Protein AF-A0A3K0WHA3-F1 (afdb_monomer_lite)

Structure (mmCIF, N/CA/C/O backbone):
data_AF-A0A3K0WHA3-F1
#
_entry.id   AF-A0A3K0WHA3-F1
#
loop_
_atom_site.group_PDB
_atom_site.id
_atom_site.type_symbol
_atom_site.label_atom_id
_atom_site.label_alt_id
_atom_site.label_comp_id
_atom_site.label_asym_id
_atom_site.label_entity_id
_atom_site.label_seq_id
_atom_site.pdbx_PDB_ins_code
_atom_site.Cartn_x
_atom_site.Cartn_y
_atom_site.Cartn_z
_atom_site.occupancy
_atom_site.B_iso_or_equiv
_atom_site.auth_seq_id
_atom_site.auth_comp_id
_atom_site.auth_asym_id
_atom_site.auth_atom_id
_atom_site.pdbx_PDB_model_num
ATOM 1 N N . MET A 1 1 ? 14.836 1.071 -81.111 1.00 57.97 1 MET A N 1
ATOM 2 C CA . MET A 1 1 ? 14.958 1.911 -79.891 1.00 57.97 1 MET A CA 1
ATOM 3 C C . MET A 1 1 ? 13.861 1.678 -78.839 1.00 57.97 1 MET A C 1
ATOM 5 O O . MET A 1 1 ? 14.130 1.974 -77.683 1.00 57.97 1 MET A O 1
ATOM 9 N N . LEU A 1 2 ? 12.685 1.111 -79.166 1.00 55.47 2 LEU A N 1
ATOM 10 C CA . LEU A 1 2 ? 11.588 0.892 -78.196 1.00 55.47 2 LEU A CA 1
ATOM 11 C C . LEU A 1 2 ? 11.910 -0.109 -77.062 1.00 55.47 2 LEU A C 1
ATOM 13 O O . LEU A 1 2 ? 11.756 0.235 -75.898 1.00 55.47 2 LEU A O 1
ATOM 17 N N . LYS A 1 3 ? 12.478 -1.291 -77.360 1.00 55.31 3 LYS A N 1
ATOM 18 C CA . LYS A 1 3 ? 12.770 -2.333 -76.342 1.00 55.31 3 LYS A CA 1
ATOM 19 C C . LYS A 1 3 ? 13.673 -1.882 -75.180 1.00 55.31 3 LYS A C 1
ATOM 21 O O . LYS A 1 3 ? 13.543 -2.393 -74.073 1.00 55.31 3 LYS A O 1
ATOM 26 N N . ARG A 1 4 ? 14.597 -0.936 -75.410 1.00 56.06 4 ARG A N 1
ATOM 27 C CA . ARG A 1 4 ? 15.463 -0.393 -74.342 1.00 56.06 4 ARG A CA 1
ATOM 28 C C . ARG A 1 4 ? 14.722 0.598 -73.439 1.00 56.06 4 ARG A C 1
ATOM 30 O O . ARG A 1 4 ? 15.065 0.690 -72.267 1.00 56.06 4 ARG A O 1
ATOM 37 N N . ARG A 1 5 ? 13.711 1.304 -73.961 1.00 56.78 5 ARG A N 1
ATOM 38 C CA . ARG A 1 5 ? 12.890 2.253 -73.192 1.00 56.78 5 ARG A CA 1
ATOM 39 C C . ARG A 1 5 ? 11.941 1.531 -72.239 1.00 56.78 5 ARG A C 1
ATOM 41 O O . ARG A 1 5 ? 11.886 1.899 -71.072 1.00 56.78 5 ARG A O 1
ATOM 48 N N . ASP A 1 6 ? 11.311 0.447 -72.684 1.00 57.94 6 ASP A N 1
ATOM 49 C CA . ASP A 1 6 ? 10.402 -0.344 -71.837 1.00 57.94 6 ASP A CA 1
ATOM 50 C C . ASP A 1 6 ? 11.133 -1.028 -70.674 1.00 57.94 6 ASP A C 1
ATOM 52 O O . ASP A 1 6 ? 10.629 -1.090 -69.553 1.00 57.94 6 ASP A O 1
ATOM 56 N N . ALA A 1 7 ? 12.360 -1.500 -70.914 1.00 58.53 7 ALA A N 1
ATOM 57 C CA . ALA A 1 7 ? 13.211 -2.058 -69.866 1.00 58.53 7 ALA A CA 1
ATOM 58 C C . ALA A 1 7 ? 13.653 -0.997 -68.842 1.00 58.53 7 ALA A C 1
ATOM 60 O O . ALA A 1 7 ? 13.797 -1.307 -67.660 1.00 58.53 7 ALA A O 1
ATOM 61 N N . PHE A 1 8 ? 13.851 0.249 -69.280 1.00 55.50 8 PHE A N 1
ATOM 62 C CA . PHE A 1 8 ? 14.220 1.363 -68.408 1.00 55.50 8 PHE A CA 1
ATOM 63 C C . PHE A 1 8 ? 13.033 1.822 -67.547 1.00 55.50 8 PHE A C 1
ATOM 65 O O . PHE A 1 8 ? 13.187 1.986 -66.341 1.00 55.50 8 PHE A O 1
ATOM 72 N N . LEU A 1 9 ? 11.838 1.918 -68.140 1.00 55.97 9 LEU A N 1
ATOM 73 C CA . LEU A 1 9 ? 10.597 2.298 -67.452 1.00 55.97 9 LEU A CA 1
ATOM 74 C C . LEU A 1 9 ? 10.160 1.267 -66.399 1.00 55.97 9 LEU A C 1
ATOM 76 O O . LEU A 1 9 ? 9.723 1.633 -65.310 1.00 55.97 9 LEU A O 1
ATOM 80 N N . LYS A 1 10 ? 10.329 -0.034 -66.673 1.00 57.72 10 LYS A N 1
ATOM 81 C CA . LYS A 1 10 ? 10.056 -1.088 -65.676 1.00 57.72 10 LYS A CA 1
ATOM 82 C C . LYS A 1 10 ? 11.045 -1.056 -64.510 1.00 57.72 10 LYS A C 1
ATOM 84 O O . LYS A 1 10 ? 10.642 -1.248 -63.366 1.00 57.72 10 LYS A O 1
ATOM 89 N N . LYS A 1 11 ? 12.326 -0.775 -64.779 1.00 55.97 11 LYS A N 1
ATOM 90 C CA . LYS A 1 11 ? 13.346 -0.621 -63.730 1.00 55.97 11 LYS A CA 1
ATOM 91 C C . LYS A 1 11 ? 13.116 0.632 -62.884 1.00 55.97 11 LYS A C 1
ATOM 93 O O . LYS A 1 11 ? 13.275 0.561 -61.670 1.00 55.97 11 LYS A O 1
ATOM 98 N N . SER A 1 12 ? 12.697 1.744 -63.490 1.00 58.00 12 SER A N 1
ATOM 99 C CA . SER A 1 12 ? 12.390 2.973 -62.750 1.00 58.00 12 SER A CA 1
ATOM 100 C C . SER A 1 12 ? 11.135 2.831 -61.887 1.00 58.00 12 SER A C 1
ATOM 102 O O . SER A 1 12 ? 11.138 3.276 -60.747 1.00 58.00 12 SER A O 1
ATOM 104 N N . ALA A 1 13 ? 10.089 2.158 -62.376 1.00 61.31 13 ALA A N 1
ATOM 105 C CA . ALA A 1 13 ? 8.876 1.905 -61.591 1.00 61.31 13 ALA A CA 1
ATOM 106 C C . ALA A 1 13 ? 9.131 0.982 -60.381 1.00 61.31 13 ALA A C 1
ATOM 108 O O . ALA A 1 13 ? 8.589 1.213 -59.298 1.00 61.31 13 ALA A O 1
ATOM 109 N N . LEU A 1 14 ? 9.999 -0.025 -60.543 1.00 60.62 14 LEU A N 1
ATOM 110 C CA . LEU A 1 14 ? 10.421 -0.905 -59.452 1.00 60.62 14 LEU A CA 1
ATOM 111 C C . LEU A 1 14 ? 11.263 -0.154 -58.409 1.00 60.62 14 LEU A C 1
ATOM 113 O O . LEU A 1 14 ? 11.051 -0.336 -57.214 1.00 60.62 14 LEU A O 1
ATOM 117 N N . ALA A 1 15 ? 12.162 0.731 -58.853 1.00 59.25 15 ALA A N 1
ATOM 118 C CA . ALA A 1 15 ? 12.974 1.561 -57.965 1.00 59.25 15 ALA A CA 1
ATOM 119 C C . ALA A 1 15 ? 12.123 2.548 -57.147 1.00 59.25 15 ALA A C 1
ATOM 121 O O . ALA A 1 15 ? 12.356 2.707 -55.954 1.00 59.25 15 ALA A O 1
ATOM 122 N N . VAL A 1 16 ? 11.104 3.160 -57.760 1.00 68.81 16 VAL A N 1
ATOM 123 C CA . VAL A 1 16 ? 10.174 4.066 -57.066 1.00 68.81 16 VAL A CA 1
ATOM 124 C C . VAL A 1 16 ? 9.279 3.302 -56.088 1.00 68.81 16 VAL A C 1
ATOM 126 O O . VAL A 1 16 ? 9.076 3.770 -54.975 1.00 68.81 16 VAL A O 1
ATOM 129 N N . SER A 1 17 ? 8.805 2.105 -56.447 1.00 58.84 17 SER A N 1
ATOM 130 C CA . SER A 1 17 ? 8.012 1.269 -55.531 1.00 58.84 17 SER A CA 1
ATOM 131 C C . SER A 1 17 ? 8.841 0.752 -54.353 1.00 58.84 17 SER A C 1
ATOM 133 O O . SER A 1 17 ? 8.348 0.749 -53.231 1.00 58.84 17 SER A O 1
ATOM 135 N N . MET A 1 18 ? 10.109 0.377 -54.573 1.00 55.62 18 MET A N 1
ATOM 136 C CA . MET A 1 18 ? 11.034 0.071 -53.476 1.00 55.62 18 MET A CA 1
ATOM 137 C C . MET A 1 18 ? 11.288 1.298 -52.610 1.00 55.62 18 MET A C 1
ATOM 139 O O . MET A 1 18 ? 11.219 1.179 -51.399 1.00 55.62 18 MET A O 1
ATOM 143 N N . ALA A 1 19 ? 11.536 2.473 -53.191 1.00 56.56 19 ALA A N 1
ATOM 144 C CA . ALA A 1 19 ? 11.754 3.689 -52.411 1.00 56.56 19 ALA A CA 1
ATOM 145 C C . ALA A 1 19 ? 10.527 4.049 -51.557 1.00 56.56 19 ALA A C 1
ATOM 147 O O . ALA A 1 19 ? 10.694 4.442 -50.408 1.00 56.56 19 ALA A O 1
ATOM 148 N N . LEU A 1 20 ? 9.312 3.843 -52.082 1.00 52.31 20 LEU A N 1
ATOM 149 C CA . LEU A 1 20 ? 8.064 4.079 -51.354 1.00 52.31 20 LEU A CA 1
ATOM 150 C C . LEU A 1 20 ? 7.816 3.035 -50.252 1.00 52.31 20 LEU A C 1
ATOM 152 O O . LEU A 1 20 ? 7.329 3.372 -49.175 1.00 52.31 20 LEU A O 1
ATOM 156 N N . LEU A 1 21 ? 8.171 1.770 -50.504 1.00 48.19 21 LEU A N 1
ATOM 157 C CA . LEU A 1 21 ? 8.098 0.694 -49.514 1.00 48.19 21 LEU A CA 1
ATOM 158 C C . LEU A 1 21 ? 9.128 0.913 -48.396 1.00 48.19 21 LEU A C 1
ATOM 160 O O . LEU A 1 21 ? 8.781 0.811 -47.225 1.00 48.19 21 LEU A O 1
ATOM 164 N N . LEU A 1 22 ? 10.356 1.304 -48.750 1.00 49.78 22 LEU A N 1
ATOM 165 C CA . LEU A 1 22 ? 11.405 1.663 -47.798 1.00 49.78 22 LEU A CA 1
ATOM 166 C C . LEU A 1 22 ? 11.046 2.936 -47.019 1.00 49.78 22 LEU A C 1
ATOM 168 O O . LEU A 1 22 ? 11.339 2.998 -45.832 1.00 49.78 22 LEU A O 1
ATOM 172 N N . SER A 1 23 ? 10.376 3.925 -47.626 1.00 54.31 23 SER A N 1
ATOM 173 C CA . SER A 1 23 ? 9.904 5.113 -46.900 1.00 54.31 23 SER A CA 1
ATOM 174 C C . SER A 1 23 ? 8.714 4.808 -45.990 1.00 54.31 23 SER A C 1
ATOM 176 O O . SER A 1 23 ? 8.641 5.354 -44.899 1.00 54.31 23 SER A O 1
ATOM 178 N N . ALA A 1 24 ? 7.810 3.903 -46.381 1.00 47.38 24 ALA A N 1
ATOM 179 C CA . ALA A 1 24 ? 6.726 3.435 -45.514 1.00 47.38 24 ALA A CA 1
ATOM 180 C C . ALA A 1 24 ? 7.253 2.585 -44.341 1.00 47.38 24 ALA A C 1
ATOM 182 O O . ALA A 1 24 ? 6.738 2.687 -43.232 1.00 47.38 24 ALA A O 1
ATOM 183 N N . GLN A 1 25 ? 8.317 1.804 -44.561 1.00 50.75 25 GLN A N 1
ATOM 184 C CA . GLN A 1 25 ? 9.043 1.092 -43.503 1.00 50.75 25 GLN A CA 1
ATOM 185 C C . GLN A 1 25 ? 9.854 2.051 -42.614 1.00 50.75 25 GLN A C 1
ATOM 187 O O . GLN A 1 25 ? 9.920 1.833 -41.411 1.00 50.75 25 GLN A O 1
ATOM 192 N N . ALA A 1 26 ? 10.396 3.143 -43.164 1.00 44.44 26 ALA A N 1
ATOM 193 C CA . ALA A 1 26 ? 11.085 4.184 -42.397 1.00 44.44 26 ALA A CA 1
ATOM 194 C C . ALA A 1 26 ? 10.117 5.076 -41.591 1.00 44.44 26 ALA A C 1
ATOM 196 O O . ALA A 1 26 ? 10.458 5.511 -40.498 1.00 44.44 26 ALA A O 1
ATOM 197 N N . GLN A 1 27 ? 8.887 5.301 -42.071 1.00 46.25 27 GLN A N 1
ATOM 198 C CA . GLN A 1 27 ? 7.831 6.005 -41.324 1.00 46.25 27 GLN A CA 1
ATOM 199 C C . GLN A 1 27 ? 7.066 5.122 -40.331 1.00 46.25 27 GLN A C 1
ATOM 201 O O . GLN A 1 27 ? 6.279 5.644 -39.548 1.00 46.25 27 GLN A O 1
ATOM 206 N N . ALA A 1 28 ? 7.346 3.818 -40.298 1.00 44.09 28 ALA A N 1
ATOM 207 C CA . ALA A 1 28 ? 6.991 2.944 -39.181 1.00 44.09 28 ALA A CA 1
ATOM 208 C C . ALA A 1 28 ? 8.058 2.941 -38.064 1.00 44.09 28 ALA A C 1
ATOM 210 O O . ALA A 1 28 ? 7.903 2.230 -37.076 1.00 44.09 28 ALA A O 1
ATOM 211 N N . GLN A 1 29 ? 9.131 3.733 -38.197 1.00 47.41 29 GLN A N 1
ATOM 212 C CA . GLN A 1 29 ? 10.211 3.848 -37.216 1.00 47.41 29 GLN A CA 1
ATOM 213 C C . GLN A 1 29 ? 10.364 5.292 -36.730 1.00 47.41 29 GLN A C 1
ATOM 215 O O . GLN A 1 29 ? 11.301 5.999 -37.090 1.00 47.41 29 GLN A O 1
ATOM 220 N N . ALA A 1 30 ? 9.434 5.741 -35.892 1.00 41.53 30 ALA A N 1
ATOM 221 C CA . ALA A 1 30 ? 9.607 6.961 -35.110 1.00 41.53 30 ALA A CA 1
ATOM 222 C C . ALA A 1 30 ? 8.863 6.840 -33.773 1.00 41.53 30 ALA A C 1
ATOM 224 O O . ALA A 1 30 ? 7.790 7.409 -33.622 1.00 41.53 30 ALA A O 1
ATOM 225 N N . GLN A 1 31 ? 9.436 6.041 -32.861 1.00 43.44 31 GLN A N 1
ATOM 226 C CA . GLN A 1 31 ? 9.422 6.137 -31.386 1.00 43.44 31 GLN A CA 1
ATOM 227 C C . GLN A 1 31 ? 9.801 4.763 -30.815 1.00 43.44 31 GLN A C 1
ATOM 229 O O . GLN A 1 31 ? 8.953 3.995 -30.384 1.00 43.44 31 GLN A O 1
ATOM 234 N N . ASP A 1 32 ? 11.093 4.440 -30.859 1.00 40.03 32 ASP A N 1
ATOM 235 C CA . ASP A 1 32 ? 11.649 3.288 -30.149 1.00 40.03 32 ASP A CA 1
ATOM 236 C C . ASP A 1 32 ? 12.716 3.848 -29.198 1.00 40.03 32 ASP A C 1
ATOM 238 O O . ASP A 1 32 ? 13.836 4.148 -29.615 1.00 40.03 32 ASP A O 1
ATOM 242 N N . ILE A 1 33 ? 12.362 4.079 -27.929 1.00 39.44 33 ILE A N 1
ATOM 243 C CA . ILE A 1 33 ? 13.369 4.078 -26.860 1.00 39.44 33 ILE A CA 1
ATOM 244 C C . ILE A 1 33 ? 13.180 2.785 -26.074 1.00 39.44 33 ILE A C 1
ATOM 246 O O . ILE A 1 33 ? 12.402 2.684 -25.128 1.00 39.44 33 ILE A O 1
ATOM 250 N N . LEU A 1 34 ? 13.955 1.805 -26.527 1.00 51.47 34 LEU A N 1
ATOM 251 C CA . LEU A 1 34 ? 14.189 0.483 -25.976 1.00 51.47 34 LEU A CA 1
ATOM 252 C C . LEU A 1 34 ? 15.708 0.352 -25.757 1.00 51.47 34 LEU A C 1
ATOM 254 O O . LEU A 1 34 ? 16.468 0.544 -26.707 1.00 51.47 34 LEU A O 1
ATOM 258 N N . ILE A 1 35 ? 16.178 0.003 -24.551 1.00 46.84 35 ILE A N 1
ATOM 259 C CA . ILE A 1 35 ? 17.586 -0.401 -24.345 1.00 46.84 35 ILE A CA 1
ATOM 260 C C . ILE A 1 35 ? 17.632 -1.858 -23.856 1.00 46.84 35 ILE A C 1
ATOM 262 O O . ILE A 1 35 ? 17.565 -2.139 -22.661 1.00 46.84 35 ILE A O 1
ATOM 266 N N . GLY A 1 36 ? 17.730 -2.777 -24.827 1.00 42.75 36 GLY A N 1
ATOM 267 C CA . GLY A 1 36 ? 17.884 -4.235 -24.685 1.00 42.75 36 GLY A CA 1
ATOM 268 C C . GLY A 1 36 ? 17.168 -4.994 -25.822 1.00 42.75 36 GLY A C 1
ATOM 269 O O . GLY A 1 36 ? 16.178 -4.478 -26.338 1.00 42.75 36 GLY A O 1
ATOM 270 N N . PRO A 1 37 ? 17.618 -6.187 -26.268 1.00 42.00 37 PRO A N 1
ATOM 271 C CA . PRO A 1 37 ? 16.889 -6.943 -27.288 1.00 42.00 37 PRO A CA 1
ATOM 272 C C . PRO A 1 37 ? 15.547 -7.441 -26.722 1.00 42.00 37 PRO A C 1
ATOM 274 O O . PRO A 1 37 ? 15.522 -8.228 -25.777 1.00 42.00 37 PRO A O 1
ATOM 277 N N . ILE A 1 38 ? 14.416 -7.026 -27.307 1.00 50.41 38 ILE A N 1
ATOM 278 C CA . ILE A 1 38 ? 13.152 -7.757 -27.126 1.00 50.41 38 ILE A CA 1
ATOM 279 C C . ILE A 1 38 ? 13.335 -9.081 -27.864 1.00 50.41 38 ILE A C 1
ATOM 281 O O . ILE A 1 38 ? 13.446 -9.068 -29.086 1.00 50.41 38 ILE A O 1
ATOM 285 N N . GLN A 1 39 ? 13.393 -10.212 -27.156 1.00 48.41 39 GLN A N 1
ATOM 286 C CA . GLN A 1 39 ? 13.333 -11.526 -27.801 1.00 48.41 39 GLN A CA 1
ATOM 287 C C . GLN A 1 39 ? 11.912 -11.743 -28.339 1.00 48.41 39 GLN A C 1
ATOM 289 O O . GLN A 1 39 ? 10.996 -11.969 -27.541 1.00 48.41 39 GLN A O 1
ATOM 294 N N . PRO A 1 40 ? 11.688 -11.701 -29.665 1.00 49.19 40 PRO A N 1
ATOM 295 C CA . PRO A 1 40 ? 10.388 -12.024 -30.224 1.00 49.19 40 PRO A CA 1
ATOM 296 C C . PRO A 1 40 ? 10.203 -13.538 -30.088 1.00 49.19 40 PRO A C 1
ATOM 298 O O . PRO A 1 40 ? 10.973 -14.300 -30.669 1.00 49.19 40 PRO A O 1
ATOM 301 N N . GLY A 1 41 ? 9.205 -13.980 -29.323 1.00 52.00 41 GLY A N 1
ATOM 302 C CA . GLY A 1 41 ? 8.771 -15.384 -29.321 1.00 52.00 41 GLY A CA 1
ATOM 303 C C . GLY A 1 41 ? 8.686 -16.074 -27.961 1.00 52.00 41 GLY A C 1
ATOM 304 O O . GLY A 1 41 ? 7.822 -16.930 -27.819 1.00 52.00 41 GLY A O 1
ATOM 305 N N . ASP A 1 42 ? 9.471 -15.665 -26.956 1.00 55.91 42 ASP A N 1
ATOM 306 C CA . ASP A 1 42 ? 9.509 -16.381 -25.661 1.00 55.91 42 ASP A CA 1
ATOM 307 C C . ASP A 1 42 ? 8.916 -15.586 -24.483 1.00 55.91 42 ASP A C 1
ATOM 309 O O . ASP A 1 42 ? 8.554 -16.166 -23.460 1.00 55.91 42 ASP A O 1
ATOM 313 N N . HIS A 1 43 ? 8.780 -14.261 -24.611 1.00 68.06 43 HIS A N 1
ATOM 314 C CA . HIS A 1 43 ? 8.298 -13.389 -23.535 1.00 68.06 43 HIS A CA 1
ATOM 315 C C . HIS A 1 43 ? 7.408 -12.272 -24.090 1.00 68.06 43 HIS A C 1
ATOM 317 O O . HIS A 1 43 ? 7.771 -11.597 -25.053 1.00 68.06 43 HIS A O 1
ATOM 323 N N . SER A 1 44 ? 6.238 -12.062 -23.487 1.00 73.44 44 SER A N 1
ATOM 324 C CA . SER A 1 44 ? 5.267 -11.061 -23.944 1.00 73.44 44 SER A CA 1
ATOM 325 C C . SER A 1 44 ? 5.544 -9.719 -23.275 1.00 73.44 44 SER A C 1
ATOM 327 O O . SER A 1 44 ? 5.174 -9.520 -22.122 1.00 73.44 44 SER A O 1
ATOM 329 N N . SER A 1 45 ? 6.193 -8.801 -23.988 1.00 83.75 45 SER A N 1
ATOM 330 C CA . SER A 1 45 ? 6.346 -7.411 -23.547 1.00 83.75 45 SER A CA 1
ATOM 331 C C . SER A 1 45 ? 5.548 -6.481 -24.461 1.00 83.75 45 SER A C 1
ATOM 333 O O . SER A 1 45 ? 5.530 -6.673 -25.676 1.00 83.75 45 SER A O 1
ATOM 335 N N . PHE A 1 46 ? 4.883 -5.486 -23.881 1.00 84.25 46 PHE A N 1
ATOM 336 C CA . PHE A 1 46 ? 4.057 -4.511 -24.589 1.00 84.25 46 PHE A CA 1
ATOM 337 C C . PHE A 1 46 ? 4.322 -3.117 -24.030 1.00 84.25 46 PHE A C 1
ATOM 339 O O . PHE A 1 46 ? 4.136 -2.895 -22.835 1.00 84.25 46 PHE A O 1
ATOM 346 N N . LEU A 1 47 ? 4.743 -2.191 -24.889 1.00 85.50 47 LEU A N 1
ATOM 347 C CA . LEU A 1 47 ? 4.971 -0.788 -24.552 1.00 85.50 47 LEU A CA 1
ATOM 348 C C . LEU A 1 47 ? 4.075 0.082 -25.440 1.00 85.50 47 LEU A C 1
ATOM 350 O O . LEU A 1 47 ? 4.059 -0.086 -26.659 1.00 85.50 47 LEU A O 1
ATOM 354 N N . PHE A 1 48 ? 3.344 1.010 -24.830 1.00 84.81 48 PHE A N 1
ATOM 355 C CA . PHE A 1 48 ? 2.551 2.022 -25.525 1.00 84.81 48 PHE A CA 1
ATOM 356 C C . PHE A 1 48 ? 2.724 3.387 -24.851 1.00 84.81 48 PHE A C 1
ATOM 358 O O . PHE A 1 48 ? 2.531 3.496 -23.642 1.00 84.81 48 PHE A O 1
ATOM 365 N N . GLY A 1 49 ? 3.028 4.419 -25.639 1.00 85.12 49 GLY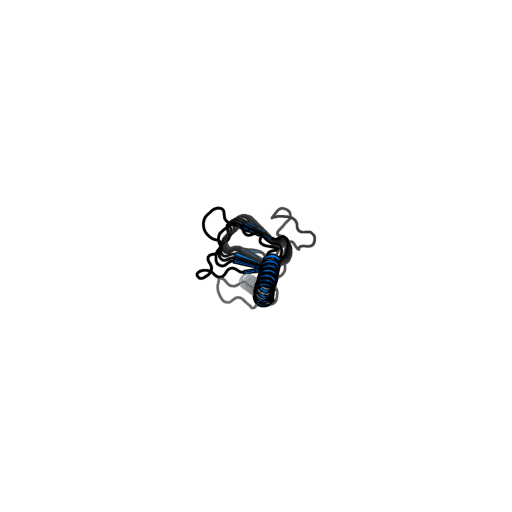 A N 1
ATOM 366 C CA . GLY A 1 49 ? 3.353 5.768 -25.157 1.00 85.12 49 GLY A CA 1
ATOM 367 C C . GLY A 1 49 ? 4.861 6.048 -25.117 1.00 85.12 49 GLY A C 1
ATOM 368 O O . GLY A 1 49 ? 5.677 5.194 -25.471 1.00 85.12 49 GLY A O 1
ATOM 369 N N . ASN A 1 50 ? 5.231 7.264 -24.717 1.00 87.00 50 ASN A N 1
ATOM 370 C CA . ASN A 1 50 ? 6.610 7.764 -24.694 1.00 87.00 50 ASN A CA 1
ATOM 371 C C . ASN A 1 50 ? 7.317 7.413 -23.386 1.00 87.00 50 ASN A C 1
ATOM 373 O O . ASN A 1 50 ? 7.615 8.281 -22.573 1.00 87.00 50 ASN A O 1
ATOM 377 N N . SER A 1 51 ? 7.576 6.132 -23.176 1.00 88.38 51 SER A N 1
ATOM 378 C CA . SER A 1 51 ? 8.160 5.629 -21.936 1.00 88.38 51 SER A CA 1
ATOM 379 C C . SER A 1 51 ? 9.314 4.681 -22.212 1.00 88.38 51 SER A C 1
ATOM 381 O O . SER A 1 51 ? 9.456 4.155 -23.316 1.00 88.38 51 SER A O 1
ATOM 383 N N . VAL A 1 52 ? 10.143 4.450 -21.198 1.00 86.88 52 VAL A N 1
ATOM 384 C CA . VAL A 1 52 ? 11.375 3.669 -21.333 1.00 86.88 52 VAL A CA 1
ATOM 385 C C . VAL A 1 52 ? 11.338 2.464 -20.409 1.00 86.88 52 VAL A C 1
ATOM 387 O O . VAL A 1 52 ? 11.098 2.590 -19.210 1.00 86.88 52 VAL A O 1
ATOM 390 N N . ALA A 1 53 ? 11.643 1.294 -20.966 1.00 88.25 53 ALA A N 1
ATOM 391 C CA . ALA A 1 53 ? 11.968 0.097 -20.204 1.00 88.25 53 ALA A CA 1
ATOM 392 C C . ALA A 1 53 ? 13.430 -0.292 -20.457 1.00 88.25 53 ALA A C 1
ATOM 394 O O . ALA A 1 53 ? 13.877 -0.351 -21.605 1.00 88.25 53 ALA A O 1
ATOM 395 N N . GLY A 1 54 ? 14.172 -0.565 -19.387 1.00 84.44 54 GLY A N 1
ATOM 396 C CA . GLY A 1 54 ? 15.591 -0.897 -19.429 1.00 84.44 54 GLY A CA 1
ATOM 397 C C . GLY A 1 54 ? 15.984 -1.942 -18.391 1.00 84.44 54 GLY A C 1
ATOM 398 O O . GLY A 1 54 ? 15.249 -2.233 -17.441 1.00 84.44 54 GLY A O 1
ATOM 399 N N . ARG A 1 55 ? 17.177 -2.510 -18.568 1.00 83.12 55 ARG A N 1
ATOM 400 C CA . ARG A 1 55 ? 17.815 -3.405 -17.596 1.00 83.12 55 ARG A CA 1
ATOM 401 C C . ARG A 1 55 ? 19.317 -3.177 -17.542 1.00 83.12 55 ARG A C 1
ATOM 403 O O . ARG A 1 55 ? 19.938 -2.891 -18.562 1.00 83.12 55 ARG A O 1
ATOM 410 N N . SER A 1 56 ? 19.895 -3.368 -16.363 1.00 83.00 56 SER A N 1
ATOM 411 C CA . SER A 1 56 ? 21.344 -3.403 -16.154 1.00 83.00 56 SER A CA 1
ATOM 412 C C . SER A 1 56 ? 21.972 -4.695 -16.682 1.00 83.00 56 SER A C 1
ATOM 414 O O . SER A 1 56 ? 23.121 -4.692 -17.120 1.00 83.00 56 SER A O 1
ATOM 416 N N . SER A 1 57 ? 21.224 -5.805 -16.666 1.00 77.44 57 SER A N 1
ATOM 417 C CA . SER A 1 57 ? 21.658 -7.094 -17.211 1.00 77.44 57 SER A CA 1
ATOM 418 C C . SER A 1 57 ? 20.479 -7.990 -17.622 1.00 77.44 57 SER A C 1
ATOM 420 O O . SER A 1 57 ? 19.420 -8.013 -16.976 1.00 77.44 57 SER A O 1
ATOM 422 N N . GLY A 1 58 ? 20.687 -8.766 -18.691 1.00 79.75 58 GLY A N 1
ATOM 423 C CA . GLY A 1 58 ? 19.703 -9.679 -19.282 1.00 79.75 58 GLY A CA 1
ATOM 424 C C . GLY A 1 58 ? 18.586 -8.982 -20.068 1.00 79.75 58 GLY A C 1
ATOM 425 O O . GLY A 1 58 ? 18.611 -7.772 -20.272 1.00 79.75 58 GLY A O 1
ATOM 426 N N . ASP A 1 59 ? 17.587 -9.760 -20.493 1.00 81.44 59 ASP A N 1
ATOM 427 C CA . ASP A 1 59 ? 16.514 -9.260 -21.363 1.00 81.44 59 ASP A CA 1
ATOM 428 C C . ASP A 1 59 ? 15.314 -8.716 -20.573 1.00 81.44 59 ASP A C 1
ATOM 430 O O . ASP A 1 59 ? 14.967 -9.211 -19.489 1.00 81.44 59 ASP A O 1
ATOM 434 N N . ILE A 1 60 ? 14.637 -7.725 -21.159 1.00 83.25 60 ILE A N 1
ATOM 435 C CA . ILE A 1 60 ? 13.337 -7.221 -20.697 1.00 83.25 60 ILE A CA 1
ATOM 436 C C . ILE A 1 60 ? 12.266 -8.260 -21.031 1.00 83.25 60 ILE A C 1
ATOM 438 O O . ILE A 1 60 ? 12.095 -8.637 -22.191 1.00 83.25 60 ILE A O 1
ATOM 442 N N . ARG A 1 61 ? 11.535 -8.736 -20.019 1.00 86.25 61 ARG A N 1
ATOM 443 C CA . ARG A 1 61 ? 10.571 -9.837 -20.170 1.00 86.25 61 ARG A CA 1
ATOM 444 C C . ARG A 1 61 ? 9.310 -9.603 -19.357 1.00 86.25 61 ARG A C 1
ATOM 446 O O . ARG A 1 61 ? 9.386 -9.274 -18.169 1.00 86.25 61 ARG A O 1
ATOM 453 N N . ASN A 1 62 ? 8.171 -9.905 -19.975 1.00 90.00 62 ASN A N 1
ATOM 454 C CA . ASN A 1 62 ? 6.854 -9.897 -19.340 1.00 90.00 62 ASN A CA 1
ATOM 455 C C . ASN A 1 62 ? 6.509 -8.525 -18.748 1.00 90.00 62 ASN A C 1
ATOM 457 O O . ASN A 1 62 ? 6.021 -8.438 -17.625 1.00 90.00 62 ASN A O 1
ATOM 461 N N . VAL A 1 63 ? 6.843 -7.456 -19.471 1.00 90.81 63 VAL A N 1
ATOM 462 C CA . VAL A 1 63 ? 6.553 -6.085 -19.048 1.00 90.81 63 VAL A CA 1
ATOM 463 C C . VAL A 1 63 ? 5.402 -5.541 -19.874 1.00 90.81 63 VAL A C 1
ATOM 465 O O . VAL A 1 63 ? 5.460 -5.564 -21.101 1.00 90.81 63 VAL A O 1
ATOM 468 N N . TRP A 1 64 ? 4.382 -5.017 -19.206 1.00 93.56 64 TRP A N 1
ATOM 469 C CA . TRP A 1 64 ? 3.312 -4.266 -19.846 1.00 93.56 64 TRP A CA 1
ATOM 470 C C . TRP A 1 64 ? 3.373 -2.829 -19.356 1.00 93.56 64 TRP A C 1
ATOM 472 O O . TRP A 1 64 ? 3.075 -2.560 -18.198 1.00 93.56 64 TRP A O 1
ATOM 482 N N . LEU A 1 65 ? 3.750 -1.910 -20.233 1.00 92.00 65 LEU A N 1
ATOM 483 C CA . LEU A 1 65 ? 3.831 -0.495 -19.932 1.00 92.00 65 LEU A CA 1
ATOM 484 C C . LEU A 1 65 ? 2.896 0.292 -20.860 1.00 92.00 65 LEU A C 1
ATOM 486 O O . LEU A 1 65 ? 2.988 0.183 -22.082 1.00 92.00 65 LEU A O 1
ATOM 490 N N . ILE A 1 66 ? 1.989 1.075 -20.282 1.00 92.12 66 ILE A N 1
ATOM 491 C CA . ILE A 1 66 ? 1.116 2.012 -20.997 1.00 92.12 66 ILE A CA 1
ATOM 492 C C . ILE A 1 66 ? 1.187 3.362 -20.297 1.00 92.12 66 ILE A C 1
ATOM 494 O O . ILE A 1 66 ? 0.801 3.473 -19.135 1.00 92.12 66 ILE A O 1
ATOM 498 N N . GLY A 1 67 ? 1.601 4.383 -21.035 1.00 89.88 67 GLY A N 1
ATOM 499 C CA . GLY A 1 67 ? 1.655 5.759 -20.567 1.00 89.88 67 GLY A CA 1
ATOM 500 C C . GLY A 1 67 ? 2.860 6.500 -21.123 1.00 89.88 67 GLY A C 1
ATOM 501 O O . GLY A 1 67 ? 3.736 5.923 -21.773 1.00 89.88 67 GLY A O 1
ATOM 502 N N . ASP A 1 68 ? 2.895 7.793 -20.857 1.00 89.06 68 ASP A N 1
ATOM 503 C CA . ASP A 1 68 ? 3.967 8.695 -21.258 1.00 89.06 68 ASP A CA 1
ATOM 504 C C . ASP A 1 68 ? 4.887 9.015 -20.073 1.00 89.06 68 ASP A C 1
ATOM 506 O O . ASP A 1 68 ? 4.475 8.973 -18.909 1.00 89.06 68 ASP A O 1
ATOM 510 N N . ASP A 1 69 ? 6.145 9.326 -20.375 1.00 92.56 69 ASP A N 1
ATOM 511 C CA . ASP A 1 69 ? 7.167 9.790 -19.432 1.00 92.56 69 ASP A CA 1
ATOM 512 C C . ASP A 1 69 ? 7.438 8.836 -18.258 1.00 92.56 69 ASP A C 1
ATOM 514 O O . ASP A 1 69 ? 7.918 9.244 -17.203 1.00 92.56 69 ASP A O 1
ATOM 518 N N . SER A 1 70 ? 7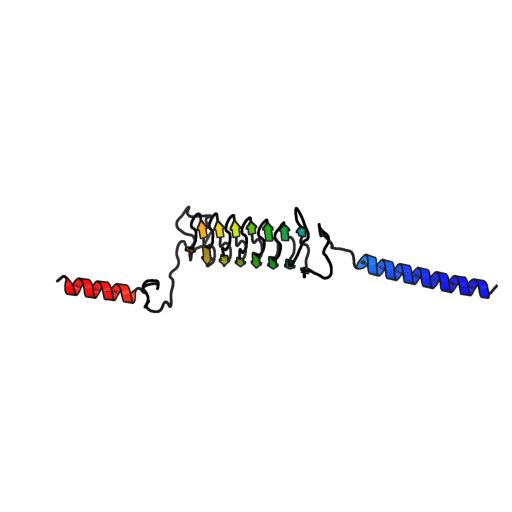.136 7.549 -18.419 1.00 94.12 70 SER A N 1
ATOM 519 C CA . SER A 1 70 ? 7.368 6.544 -17.384 1.00 94.12 70 SER A CA 1
ATOM 520 C C . SER A 1 70 ? 8.674 5.796 -17.608 1.00 94.12 70 SER A C 1
ATOM 522 O O . SER A 1 70 ? 9.132 5.597 -18.738 1.00 94.12 70 SER A O 1
ATOM 524 N N . PHE A 1 71 ? 9.274 5.354 -16.510 1.00 92.12 71 PHE A N 1
ATOM 525 C CA . PHE A 1 71 ? 10.566 4.688 -16.518 1.00 92.12 71 PHE A CA 1
ATOM 526 C C . PHE A 1 71 ? 10.512 3.386 -15.726 1.00 92.12 71 PHE A C 1
ATOM 528 O O . PHE A 1 71 ? 10.188 3.361 -14.538 1.00 92.12 71 PHE A O 1
ATOM 535 N N . LEU A 1 72 ? 10.862 2.292 -16.393 1.00 94.06 72 LEU A N 1
ATOM 536 C CA . LEU A 1 72 ? 10.937 0.961 -15.817 1.00 94.06 72 LEU A CA 1
ATOM 537 C C . LEU A 1 72 ? 12.366 0.439 -15.941 1.00 94.06 72 LEU A C 1
ATOM 539 O O . LEU A 1 72 ? 12.867 0.248 -17.046 1.00 94.06 72 LEU A O 1
ATOM 543 N N . LEU A 1 73 ? 13.021 0.168 -14.815 1.00 92.31 73 LEU A N 1
ATOM 544 C CA . LEU A 1 73 ? 14.392 -0.341 -14.783 1.00 92.31 73 LEU A CA 1
ATOM 545 C C . LEU A 1 73 ? 14.489 -1.575 -13.900 1.00 92.31 73 LEU A C 1
ATOM 547 O O . LEU A 1 73 ? 13.987 -1.603 -12.776 1.00 92.31 73 LEU A O 1
ATOM 551 N N . ASP A 1 74 ? 15.127 -2.615 -14.431 1.00 92.62 74 ASP A N 1
ATOM 552 C CA . ASP A 1 74 ? 15.405 -3.876 -13.733 1.00 92.62 74 ASP A CA 1
ATOM 553 C C . ASP A 1 74 ? 14.176 -4.620 -13.180 1.00 92.62 74 ASP A C 1
ATOM 555 O O . ASP A 1 74 ? 14.307 -5.634 -12.494 1.00 92.62 74 ASP A O 1
ATOM 559 N N . SER A 1 75 ? 12.976 -4.243 -13.618 1.00 95.19 75 SER A N 1
ATOM 560 C CA . SER A 1 75 ? 11.700 -4.698 -13.056 1.00 95.19 75 SER A CA 1
ATOM 561 C C . SER A 1 75 ? 10.913 -5.567 -14.044 1.00 95.19 75 SER A C 1
ATOM 563 O O . SER A 1 75 ? 9.907 -5.160 -14.610 1.00 95.19 75 SER A O 1
ATOM 565 N N . ASN A 1 76 ? 11.400 -6.784 -14.308 1.00 92.81 76 ASN A N 1
ATOM 566 C CA . ASN A 1 76 ? 10.681 -7.742 -15.164 1.00 92.81 76 ASN A CA 1
ATOM 567 C C . ASN A 1 76 ? 9.387 -8.235 -14.494 1.00 92.81 76 ASN A C 1
ATOM 569 O O . ASN A 1 76 ? 9.305 -8.273 -13.266 1.00 92.81 76 ASN A O 1
ATOM 573 N N . ARG A 1 77 ? 8.435 -8.745 -15.293 1.00 94.88 77 ARG A N 1
ATOM 574 C CA . ARG A 1 77 ? 7.108 -9.203 -14.818 1.00 94.88 77 ARG A CA 1
ATOM 575 C C . ARG A 1 77 ? 6.268 -8.077 -14.205 1.00 94.88 77 ARG A C 1
ATOM 577 O O . ARG A 1 77 ? 5.551 -8.317 -13.241 1.00 94.88 77 ARG A O 1
ATOM 584 N N . THR A 1 78 ? 6.396 -6.866 -14.736 1.00 96.94 78 THR A N 1
ATOM 585 C CA . THR A 1 78 ? 5.735 -5.678 -14.193 1.00 96.94 78 THR A CA 1
ATOM 586 C C . THR A 1 78 ? 4.640 -5.179 -15.123 1.00 96.94 78 THR A C 1
ATOM 588 O O . THR A 1 78 ? 4.797 -5.185 -16.344 1.00 96.94 78 THR A O 1
ATOM 591 N N . VAL A 1 79 ? 3.552 -4.701 -14.527 1.00 97.38 79 VAL A N 1
ATOM 592 C CA . VAL A 1 79 ? 2.516 -3.924 -15.212 1.00 97.38 79 VAL A CA 1
ATOM 593 C C . VAL A 1 79 ? 2.605 -2.480 -14.730 1.00 97.38 79 VAL A C 1
ATOM 595 O O . VAL A 1 79 ? 2.528 -2.236 -13.531 1.00 97.38 79 VAL A O 1
ATOM 598 N N . LEU A 1 80 ? 2.762 -1.527 -15.641 1.00 97.00 80 LEU A N 1
ATOM 599 C CA . LEU A 1 80 ? 2.772 -0.092 -15.370 1.00 97.00 80 LEU A CA 1
ATOM 600 C C . LEU A 1 80 ? 1.728 0.571 -16.265 1.00 97.00 80 LEU A C 1
ATOM 602 O O . LEU A 1 80 ? 1.867 0.564 -17.486 1.00 97.00 80 LEU A O 1
ATOM 606 N N . LEU A 1 81 ? 0.687 1.135 -15.659 1.00 97.06 81 LEU A N 1
ATOM 607 C CA . LEU A 1 81 ? -0.368 1.875 -16.342 1.00 97.06 81 LEU A CA 1
ATOM 608 C C . LEU A 1 81 ? -0.477 3.278 -15.742 1.00 97.06 81 LEU A C 1
ATOM 610 O O . LEU A 1 81 ? -1.010 3.455 -14.644 1.00 97.06 81 LEU A O 1
ATOM 614 N N . GLY A 1 82 ? -0.015 4.271 -16.489 1.00 94.75 82 GLY A N 1
ATOM 615 C CA . GLY A 1 82 ? -0.089 5.678 -16.123 1.00 94.75 82 GLY A CA 1
ATOM 616 C C . GLY A 1 82 ? 1.153 6.455 -16.532 1.00 94.75 82 GLY A C 1
ATOM 617 O O . GLY A 1 82 ? 2.089 5.903 -17.100 1.00 94.75 82 GLY A O 1
ATOM 618 N N . ASN A 1 83 ? 1.117 7.763 -16.290 1.00 95.00 83 ASN A N 1
ATOM 619 C CA . ASN A 1 83 ? 2.128 8.692 -16.783 1.00 95.00 83 ASN A CA 1
ATOM 620 C C . ASN A 1 83 ? 3.109 9.088 -15.677 1.00 95.00 83 ASN A C 1
ATOM 622 O O . ASN A 1 83 ? 2.757 9.039 -14.494 1.00 95.00 83 ASN A O 1
ATOM 626 N N . ASN A 1 84 ? 4.310 9.519 -16.064 1.00 96.69 84 ASN A N 1
ATOM 627 C CA . ASN A 1 84 ? 5.339 10.030 -15.153 1.00 96.69 84 ASN A CA 1
ATOM 628 C C . ASN A 1 84 ? 5.619 9.099 -13.954 1.00 96.69 84 ASN A C 1
ATOM 630 O O . ASN A 1 84 ? 5.809 9.549 -12.828 1.00 96.69 84 ASN A O 1
ATOM 634 N N . SER A 1 85 ? 5.556 7.783 -14.166 1.00 97.38 85 SER A N 1
ATOM 635 C CA . SER A 1 85 ? 5.689 6.793 -13.094 1.00 97.38 85 SER A CA 1
ATOM 636 C C . SER A 1 85 ? 7.010 6.041 -13.185 1.00 97.38 85 SER A C 1
ATOM 638 O O . SER A 1 85 ? 7.523 5.774 -14.272 1.00 97.38 85 SER A O 1
ATOM 640 N N . PHE A 1 86 ? 7.551 5.659 -12.032 1.00 97.25 86 PHE A N 1
ATOM 641 C CA . PHE A 1 86 ? 8.883 5.075 -11.912 1.00 97.25 86 PHE A CA 1
ATOM 642 C C . PHE A 1 86 ? 8.808 3.717 -11.217 1.00 97.25 86 PHE A C 1
ATOM 644 O O . PHE A 1 86 ? 8.315 3.610 -10.095 1.00 97.25 86 PHE A O 1
ATOM 651 N N . VAL A 1 87 ? 9.316 2.671 -11.873 1.00 97.88 87 VAL A N 1
ATOM 652 C CA . VAL A 1 87 ? 9.430 1.325 -11.295 1.00 97.88 87 VAL A CA 1
ATOM 653 C C . VAL A 1 87 ? 10.872 0.837 -11.421 1.00 97.88 87 VAL A C 1
ATOM 655 O O . VAL A 1 87 ? 11.353 0.546 -12.516 1.00 97.88 87 VAL A O 1
ATOM 658 N N . LEU A 1 88 ? 11.572 0.762 -10.293 1.00 96.56 88 LEU A N 1
ATOM 659 C CA . LEU A 1 88 ? 13.018 0.557 -10.203 1.00 96.56 88 LEU A CA 1
ATOM 660 C C . LEU A 1 88 ? 13.320 -0.643 -9.304 1.00 96.56 88 LEU A C 1
ATOM 662 O O . LEU A 1 88 ? 12.835 -0.697 -8.174 1.00 96.56 88 LEU A O 1
ATOM 666 N N . GLY A 1 89 ? 14.095 -1.615 -9.795 1.00 95.62 89 GLY A N 1
ATOM 667 C CA . GLY A 1 89 ? 14.547 -2.751 -8.976 1.00 95.62 89 GLY A CA 1
ATOM 668 C C . GLY A 1 89 ? 13.409 -3.561 -8.336 1.00 95.62 89 GLY A C 1
ATOM 669 O O . GLY A 1 89 ? 13.592 -4.183 -7.296 1.00 95.62 89 GLY A O 1
ATOM 670 N N . SER A 1 90 ? 12.216 -3.534 -8.932 1.00 98.31 90 SER A N 1
ATOM 671 C CA . SER A 1 90 ? 10.973 -4.020 -8.325 1.00 98.31 90 SER A CA 1
ATOM 672 C C . SER A 1 90 ? 10.263 -5.027 -9.235 1.00 98.31 90 SER A C 1
ATOM 674 O O . SER A 1 90 ? 9.149 -4.768 -9.695 1.00 98.31 90 SER A O 1
ATOM 676 N N . PRO A 1 91 ? 10.885 -6.174 -9.566 1.00 96.81 91 PRO A N 1
ATOM 677 C CA . PRO A 1 91 ? 10.264 -7.196 -10.400 1.00 96.81 91 PRO A CA 1
ATOM 678 C C . PRO A 1 91 ? 8.953 -7.732 -9.808 1.00 96.81 91 PRO A C 1
ATOM 680 O O . PRO A 1 91 ? 8.796 -7.864 -8.593 1.00 96.81 91 PRO A O 1
ATOM 683 N N . GLY A 1 92 ? 8.029 -8.126 -10.685 1.00 97.81 92 GLY A N 1
ATOM 684 C CA . GLY A 1 92 ? 6.737 -8.693 -10.285 1.00 97.81 92 GLY A CA 1
ATOM 685 C C . GLY A 1 92 ? 5.735 -7.667 -9.755 1.00 97.81 92 GLY A C 1
ATOM 686 O O . GLY A 1 92 ? 4.797 -8.063 -9.070 1.00 97.81 92 GLY A O 1
ATOM 687 N N . SER A 1 93 ? 5.962 -6.378 -10.002 1.00 98.50 93 SER A N 1
ATOM 688 C CA . SER A 1 93 ? 5.165 -5.287 -9.443 1.00 98.50 93 SER A CA 1
ATOM 689 C C . SER A 1 93 ? 4.018 -4.839 -10.349 1.00 98.50 93 SER A C 1
ATOM 691 O O . SER A 1 93 ? 3.996 -5.099 -11.554 1.00 98.50 93 SER A O 1
ATOM 693 N N . VAL A 1 94 ? 3.061 -4.127 -9.763 1.00 98.69 94 VAL A N 1
ATOM 694 C CA . VAL A 1 94 ? 1.949 -3.499 -10.479 1.00 98.69 94 VAL A CA 1
ATOM 695 C C . VAL A 1 94 ? 1.866 -2.031 -10.076 1.00 98.69 94 VAL A C 1
ATOM 697 O O . VAL A 1 94 ? 1.734 -1.724 -8.896 1.00 98.69 94 VAL A O 1
ATOM 700 N N . SER A 1 95 ? 1.924 -1.127 -11.048 1.00 98.38 95 SER A N 1
ATOM 701 C CA . SER A 1 95 ? 1.762 0.313 -10.858 1.00 98.38 95 SER A CA 1
ATOM 702 C C . SER A 1 95 ? 0.584 0.824 -11.674 1.00 98.38 95 SER A C 1
ATOM 704 O O . SER A 1 95 ? 0.560 0.665 -12.894 1.00 98.38 95 SER A O 1
ATOM 706 N N . LEU A 1 96 ? -0.404 1.407 -10.996 1.00 98.38 96 LEU A N 1
ATOM 707 C CA . LEU A 1 96 ? -1.623 1.952 -11.589 1.00 98.38 96 LEU A CA 1
ATOM 708 C C . LEU A 1 96 ? -1.824 3.392 -11.111 1.00 98.38 96 LEU A C 1
ATOM 710 O O . LEU A 1 96 ? -2.287 3.624 -9.996 1.00 98.38 96 LEU A O 1
ATOM 714 N N . GLY A 1 97 ? -1.521 4.379 -11.940 1.00 94.94 97 GLY A N 1
ATOM 715 C CA . GLY A 1 97 ? -1.661 5.781 -11.554 1.00 94.94 97 GLY A CA 1
ATOM 716 C C . GLY A 1 97 ? -0.606 6.665 -12.187 1.00 94.94 97 GLY A C 1
ATOM 717 O O . GLY A 1 97 ? 0.291 6.188 -12.868 1.00 94.94 97 GLY A O 1
ATOM 718 N N . HIS A 1 98 ? -0.745 7.970 -11.983 1.00 95.88 98 HIS A N 1
ATOM 719 C CA . HIS A 1 98 ? 0.249 8.934 -12.433 1.00 95.88 98 HIS A CA 1
ATOM 720 C C . HIS A 1 98 ? 1.167 9.337 -11.280 1.00 95.88 98 HIS A C 1
ATOM 722 O O . HIS A 1 98 ? 0.735 9.335 -10.125 1.00 95.88 98 HIS A O 1
ATOM 728 N N . ASP A 1 99 ? 2.412 9.691 -11.587 1.00 97.56 99 ASP A N 1
ATOM 729 C CA . ASP A 1 99 ? 3.426 10.063 -10.589 1.00 97.56 99 ASP A CA 1
ATOM 730 C C . ASP A 1 99 ? 3.715 8.953 -9.555 1.00 97.56 99 ASP A C 1
ATOM 732 O O . ASP A 1 99 ? 4.189 9.224 -8.455 1.00 97.56 99 ASP A O 1
ATOM 736 N N . ALA A 1 100 ? 3.388 7.695 -9.864 1.00 98.12 100 ALA A N 1
ATOM 737 C CA . ALA A 1 100 ? 3.549 6.587 -8.931 1.00 98.12 100 ALA A CA 1
ATOM 738 C C . ALA A 1 100 ? 5.012 6.118 -8.866 1.00 98.12 100 ALA A C 1
ATOM 740 O O . ALA A 1 100 ? 5.729 6.137 -9.871 1.00 98.12 100 ALA A O 1
ATOM 741 N N . LEU A 1 101 ? 5.443 5.645 -7.695 1.00 98.31 101 LEU A N 1
ATOM 742 C CA . LEU A 1 101 ? 6.814 5.187 -7.458 1.00 98.31 101 LEU A CA 1
ATOM 743 C C . LEU A 1 101 ? 6.835 3.790 -6.832 1.00 98.31 101 LEU A C 1
ATOM 745 O O . LEU A 1 101 ? 6.270 3.564 -5.769 1.00 98.31 101 LEU A O 1
ATOM 749 N N . ILE A 1 102 ? 7.555 2.857 -7.445 1.00 98.62 102 ILE A N 1
ATOM 750 C CA . ILE A 1 102 ? 7.911 1.579 -6.825 1.00 98.62 102 ILE A CA 1
ATOM 751 C C . ILE A 1 102 ? 9.428 1.425 -6.919 1.00 98.62 102 ILE A C 1
ATOM 753 O O . ILE A 1 102 ? 9.965 1.243 -8.011 1.00 98.62 102 ILE A O 1
ATOM 757 N N . ALA A 1 103 ? 10.122 1.498 -5.789 1.00 98.38 103 ALA A N 1
ATOM 758 C CA . ALA A 1 103 ? 11.573 1.374 -5.712 1.00 98.38 103 ALA A CA 1
ATOM 759 C C . ALA A 1 103 ? 11.964 0.268 -4.728 1.00 98.38 103 ALA A C 1
ATOM 761 O O . ALA A 1 103 ? 11.458 0.225 -3.604 1.00 98.38 103 ALA A O 1
ATOM 762 N N . ASP A 1 104 ? 12.838 -0.641 -5.166 1.00 98.06 104 ASP A N 1
ATOM 763 C CA . ASP A 1 104 ? 13.380 -1.750 -4.365 1.00 98.06 104 ASP A CA 1
ATOM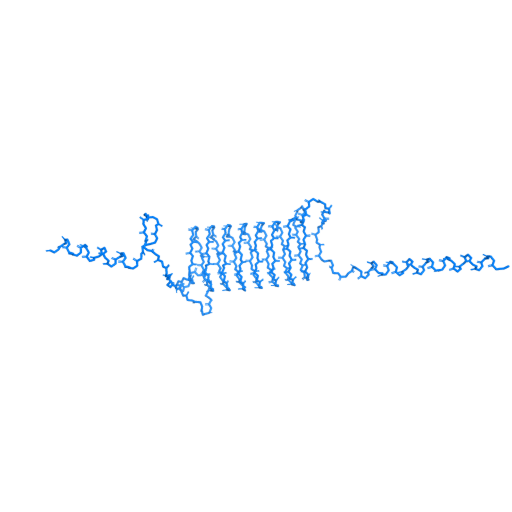 764 C C . ASP A 1 104 ? 12.299 -2.561 -3.616 1.00 98.06 104 ASP A C 1
ATOM 766 O O . ASP A 1 104 ? 12.464 -3.007 -2.479 1.00 98.06 104 ASP A O 1
ATOM 770 N N . SER A 1 105 ? 11.146 -2.735 -4.265 1.00 98.50 105 SER A N 1
ATOM 771 C CA . SER A 1 105 ? 9.913 -3.272 -3.683 1.00 98.50 105 SER A CA 1
ATOM 772 C C . SER A 1 105 ? 9.345 -4.391 -4.559 1.00 98.50 105 SER A C 1
ATOM 774 O O . SER A 1 105 ? 8.316 -4.254 -5.224 1.00 98.50 105 SER A O 1
ATOM 776 N N . GLU A 1 106 ? 10.048 -5.525 -4.583 1.00 98.56 106 GLU A N 1
ATOM 777 C CA . GLU A 1 106 ? 9.623 -6.734 -5.302 1.00 98.56 106 GLU A CA 1
ATOM 778 C C . GLU A 1 106 ? 8.201 -7.161 -4.922 1.00 98.56 106 GLU A C 1
ATOM 780 O O . GLU A 1 106 ? 7.835 -7.145 -3.744 1.00 98.56 106 GLU A O 1
ATOM 785 N N . TRP A 1 107 ? 7.413 -7.581 -5.917 1.00 98.62 107 TRP A N 1
ATOM 786 C CA . TRP A 1 107 ? 6.002 -7.963 -5.745 1.00 98.62 107 TRP A CA 1
ATOM 787 C C . TRP A 1 107 ? 5.119 -6.873 -5.113 1.00 98.62 107 TRP A C 1
ATOM 789 O O . TRP A 1 107 ? 4.100 -7.177 -4.495 1.00 98.62 107 TRP A O 1
ATOM 799 N N . GLY A 1 108 ? 5.517 -5.607 -5.253 1.00 98.62 108 GLY A N 1
ATOM 800 C CA . GLY A 1 108 ? 4.760 -4.459 -4.775 1.00 98.62 108 GLY A CA 1
ATOM 801 C C . GLY A 1 108 ? 3.588 -4.087 -5.684 1.00 98.62 108 GLY A C 1
ATOM 802 O O . GLY A 1 108 ? 3.661 -4.238 -6.905 1.00 98.62 108 GLY A O 1
ATOM 803 N N . THR A 1 109 ? 2.512 -3.562 -5.101 1.00 98.88 109 THR A N 1
ATOM 804 C CA . THR A 1 109 ? 1.387 -2.978 -5.850 1.00 98.88 109 THR A CA 1
ATOM 805 C C . THR A 1 109 ? 1.141 -1.534 -5.428 1.00 98.88 109 THR A C 1
ATOM 807 O O . THR A 1 109 ? 0.915 -1.269 -4.251 1.00 98.88 109 THR A O 1
ATOM 810 N N . VAL A 1 110 ? 1.116 -0.598 -6.375 1.00 98.75 110 VAL A N 1
ATOM 811 C CA . VAL A 1 110 ? 0.626 0.769 -6.139 1.00 98.75 110 VAL A CA 1
ATOM 812 C C . VAL A 1 110 ? -0.576 1.068 -7.016 1.00 98.75 110 VAL A C 1
ATOM 814 O O . VAL A 1 110 ? -0.617 0.697 -8.191 1.00 98.75 110 VAL A O 1
ATOM 817 N N . ALA A 1 111 ? -1.565 1.743 -6.438 1.00 98.69 111 ALA A N 1
ATOM 818 C CA . ALA A 1 111 ? -2.764 2.175 -7.137 1.00 98.69 111 ALA A CA 1
ATOM 819 C C . ALA A 1 111 ? -3.201 3.565 -6.655 1.00 98.69 111 ALA A C 1
ATOM 821 O O . ALA A 1 111 ? -3.813 3.697 -5.597 1.00 98.69 111 ALA A O 1
ATOM 822 N N . GLY A 1 112 ? -2.916 4.603 -7.437 1.00 98.12 112 GLY A N 1
ATOM 823 C CA . GLY A 1 112 ? -3.255 5.990 -7.125 1.00 98.12 112 GLY A CA 1
ATOM 824 C C . GLY A 1 112 ? -2.212 6.990 -7.620 1.00 98.12 112 GLY A C 1
ATOM 825 O O . GLY A 1 112 ? -1.073 6.630 -7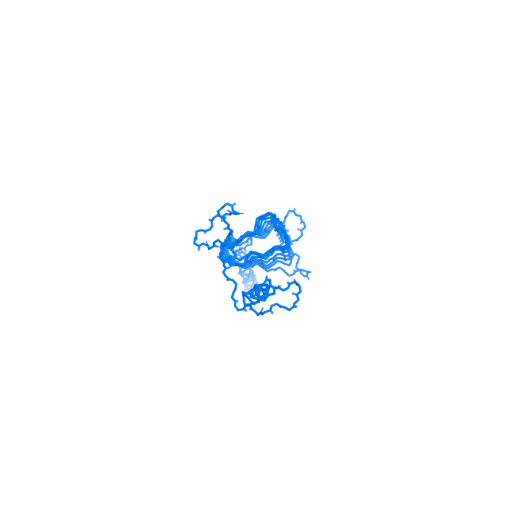.900 1.00 98.12 112 GLY A O 1
ATOM 826 N N . LYS A 1 113 ? -2.612 8.265 -7.710 1.00 97.62 113 LYS A N 1
ATOM 827 C CA . LYS A 1 113 ? -1.691 9.390 -7.936 1.00 97.62 113 LYS A CA 1
ATOM 828 C C . LYS A 1 113 ? -0.633 9.420 -6.839 1.00 97.62 113 LYS A C 1
ATOM 830 O O . LYS A 1 113 ? -1.034 9.436 -5.680 1.00 97.62 113 LYS A O 1
ATOM 835 N N . GLU A 1 114 ? 0.651 9.513 -7.173 1.00 96.94 114 GLU A N 1
ATOM 836 C CA . GLU A 1 114 ? 1.741 9.628 -6.181 1.00 96.94 114 GLU A CA 1
ATOM 837 C C . GLU A 1 114 ? 1.717 8.530 -5.099 1.00 96.94 114 GLU A C 1
ATOM 839 O O . GLU A 1 114 ? 2.206 8.719 -3.988 1.00 96.94 114 GLU A O 1
ATOM 844 N N . ALA A 1 115 ? 1.115 7.373 -5.392 1.00 98.31 115 ALA A N 1
ATOM 845 C CA . ALA A 1 115 ? 1.207 6.225 -4.504 1.00 98.31 115 ALA A CA 1
ATOM 846 C C . ALA A 1 115 ? 2.628 5.650 -4.575 1.00 98.31 115 ALA A C 1
ATOM 848 O O . ALA A 1 115 ? 3.198 5.552 -5.669 1.00 98.31 115 ALA A O 1
ATOM 849 N N . SER A 1 116 ? 3.199 5.268 -3.430 1.00 98.44 116 SER A N 1
ATOM 850 C CA . SER A 1 116 ? 4.601 4.855 -3.370 1.00 98.44 116 SER A CA 1
ATOM 851 C C . SER A 1 116 ? 4.884 3.615 -2.523 1.00 98.44 116 SER A C 1
ATOM 853 O O . SER A 1 116 ? 4.289 3.402 -1.467 1.00 98.44 116 SER A O 1
ATOM 855 N N . LEU A 1 117 ? 5.836 2.807 -2.996 1.00 98.62 117 LEU A N 1
ATOM 856 C CA . LEU A 1 117 ? 6.509 1.749 -2.242 1.00 98.62 117 LEU A CA 1
ATOM 857 C C . LEU A 1 117 ? 8.017 1.965 -2.344 1.00 98.62 117 LEU A C 1
ATOM 859 O O . LEU A 1 117 ? 8.555 2.022 -3.452 1.00 98.62 117 LEU A O 1
ATOM 863 N N . ILE A 1 118 ? 8.697 2.071 -1.206 1.00 98.31 118 ILE A N 1
ATOM 864 C CA . ILE A 1 118 ? 10.151 2.263 -1.145 1.00 98.31 118 ILE A CA 1
ATOM 865 C C . ILE A 1 118 ? 10.719 1.248 -0.158 1.00 98.31 118 ILE A C 1
ATOM 867 O O . ILE A 1 118 ? 10.272 1.195 0.989 1.00 98.31 118 ILE A O 1
ATOM 871 N N . SER A 1 119 ? 11.660 0.409 -0.603 1.00 98.25 119 SER A N 1
ATOM 872 C CA . SER A 1 119 ? 12.272 -0.650 0.224 1.00 98.25 119 SER A CA 1
ATOM 873 C C . SER A 1 119 ? 11.242 -1.582 0.889 1.00 98.25 119 SER A C 1
ATOM 875 O O . SER A 1 119 ? 11.418 -2.042 2.017 1.00 98.25 119 SER A O 1
ATOM 877 N N . SER A 1 120 ? 10.125 -1.840 0.206 1.00 98.56 120 SER A N 1
ATOM 878 C CA . SER A 1 120 ? 8.891 -2.372 0.795 1.00 98.56 120 SER A CA 1
ATOM 879 C C . SER A 1 120 ? 8.357 -3.565 -0.001 1.00 98.56 120 SER A C 1
ATOM 881 O O . SER A 1 120 ? 7.323 -3.507 -0.669 1.00 98.56 120 SER A O 1
ATOM 883 N N . ARG A 1 121 ? 9.100 -4.677 0.034 1.00 98.56 121 ARG A N 1
ATOM 884 C CA . ARG A 1 121 ? 8.751 -5.921 -0.681 1.00 98.56 121 ARG A CA 1
ATOM 885 C C . ARG A 1 121 ? 7.394 -6.468 -0.232 1.00 98.56 121 ARG A C 1
ATOM 887 O O . ARG A 1 121 ? 7.083 -6.462 0.957 1.00 98.56 121 ARG A O 1
ATOM 894 N N . GLN A 1 122 ? 6.633 -7.016 -1.180 1.00 98.69 122 GLN A N 1
ATOM 895 C CA . GLN A 1 122 ? 5.319 -7.644 -0.964 1.00 98.69 122 GLN A CA 1
ATOM 896 C C . GLN A 1 122 ? 4.257 -6.703 -0.369 1.00 98.69 122 GLN A C 1
ATOM 898 O O . GLN A 1 122 ? 3.255 -7.165 0.174 1.00 98.69 122 GLN A O 1
ATOM 903 N N . SER A 1 123 ? 4.473 -5.391 -0.460 1.00 98.88 123 SER A N 1
ATOM 904 C CA . SER A 1 123 ? 3.583 -4.385 0.112 1.00 98.88 123 SER A CA 1
ATOM 905 C C . SER A 1 123 ? 2.611 -3.815 -0.921 1.00 98.88 123 SER A C 1
ATOM 907 O O . SER A 1 123 ? 2.762 -3.998 -2.132 1.00 98.88 123 SER A O 1
ATOM 909 N N . SER A 1 124 ? 1.570 -3.134 -0.449 1.00 98.88 124 SER A N 1
ATOM 910 C CA . SER A 1 124 ? 0.585 -2.468 -1.304 1.00 98.88 124 SER A CA 1
ATOM 911 C C . SER A 1 124 ? 0.262 -1.058 -0.817 1.00 98.88 124 SER A C 1
ATOM 913 O O . SER A 1 124 ? -0.054 -0.869 0.353 1.00 98.88 124 SER A O 1
ATOM 915 N N . ALA A 1 125 ? 0.277 -0.073 -1.711 1.00 98.69 125 ALA A N 1
ATOM 916 C CA . ALA A 1 125 ? -0.169 1.290 -1.426 1.00 98.69 125 ALA A CA 1
ATOM 917 C C . ALA A 1 125 ? -1.344 1.642 -2.349 1.00 98.69 125 ALA A C 1
ATOM 919 O O . ALA A 1 125 ? -1.187 1.760 -3.565 1.00 98.69 125 ALA A O 1
ATOM 920 N N . ILE A 1 126 ? -2.547 1.737 -1.783 1.00 98.75 126 ILE A N 1
ATOM 921 C CA . ILE A 1 126 ? -3.799 1.881 -2.532 1.00 98.75 126 ILE A CA 1
ATOM 922 C C . ILE A 1 126 ? -4.505 3.161 -2.090 1.00 98.75 126 ILE A C 1
ATOM 924 O O . ILE A 1 126 ? -5.121 3.217 -1.027 1.00 98.75 126 ILE A O 1
ATOM 928 N N . GLY A 1 127 ? -4.476 4.175 -2.944 1.00 98.31 127 GLY A N 1
ATOM 929 C CA . GLY A 1 127 ? -5.008 5.509 -2.703 1.00 98.31 127 GLY A CA 1
ATOM 930 C C . GLY A 1 127 ? -4.047 6.576 -3.218 1.00 98.31 127 GLY A C 1
ATOM 931 O O . GLY A 1 127 ? -2.840 6.377 -3.269 1.00 98.31 127 GLY A O 1
ATOM 932 N N . ALA A 1 128 ? -4.566 7.743 -3.603 1.00 97.19 128 ALA A N 1
ATOM 933 C CA . ALA A 1 128 ? -3.683 8.852 -3.954 1.00 97.19 128 ALA A CA 1
ATOM 934 C C . ALA A 1 128 ? -2.816 9.241 -2.742 1.00 97.19 128 ALA A C 1
ATOM 936 O O . ALA A 1 128 ? -3.342 9.357 -1.632 1.00 97.19 128 ALA A O 1
ATOM 937 N N . PHE A 1 129 ? -1.517 9.435 -2.959 1.00 96.81 129 PHE A N 1
ATOM 938 C CA . PHE A 1 129 ? -0.513 9.763 -1.945 1.00 96.81 129 PHE A CA 1
ATOM 939 C C . PHE A 1 129 ? -0.355 8.711 -0.831 1.00 96.81 129 PHE A C 1
ATOM 941 O O . PHE A 1 129 ? 0.201 9.014 0.219 1.00 96.81 129 PHE A O 1
ATOM 948 N N . SER A 1 130 ? -0.881 7.491 -0.993 1.00 98.25 130 SER A N 1
ATOM 949 C CA . SER A 1 130 ? -0.619 6.422 -0.022 1.00 98.25 130 SER A CA 1
ATOM 950 C C . SER A 1 130 ? 0.822 5.933 -0.145 1.00 98.25 130 SER A C 1
ATOM 952 O O . SER A 1 130 ? 1.302 5.776 -1.268 1.00 98.25 130 SER A O 1
ATOM 954 N N . SER A 1 131 ? 1.482 5.627 0.969 1.00 98.25 131 SER A N 1
ATOM 955 C CA . SER A 1 131 ? 2.898 5.253 0.970 1.00 98.25 131 SER A CA 1
ATOM 956 C C . SER A 1 131 ? 3.205 4.098 1.922 1.00 98.25 131 SER A C 1
ATOM 958 O O . SER A 1 131 ? 2.676 4.040 3.033 1.00 98.25 131 SER A O 1
ATOM 960 N N . VAL A 1 132 ? 4.079 3.186 1.499 1.00 98.56 132 VAL A N 1
ATOM 961 C CA . VAL A 1 132 ? 4.717 2.196 2.378 1.00 98.56 132 VAL A CA 1
ATOM 962 C C . VAL A 1 132 ? 6.230 2.331 2.224 1.00 98.56 132 VAL A C 1
ATOM 964 O O . VAL A 1 132 ? 6.756 2.222 1.113 1.00 98.56 132 VAL A O 1
ATOM 967 N N . GLN A 1 133 ? 6.917 2.592 3.332 1.00 97.69 133 GLN A N 1
ATOM 968 C CA . GLN A 1 133 ? 8.356 2.846 3.369 1.00 97.69 133 GLN A CA 1
ATOM 969 C C . GLN A 1 133 ? 9.025 1.951 4.409 1.00 97.69 133 GLN A C 1
ATOM 971 O O . GLN A 1 133 ? 8.516 1.785 5.523 1.00 97.69 133 GLN A O 1
ATOM 976 N N . ASP A 1 134 ? 10.147 1.340 4.025 1.00 97.38 134 ASP A N 1
ATOM 977 C CA . ASP A 1 134 ? 10.951 0.450 4.873 1.00 97.38 134 ASP A CA 1
ATOM 978 C C . ASP A 1 134 ? 10.113 -0.624 5.596 1.00 97.38 134 ASP A C 1
ATOM 980 O O . ASP A 1 134 ? 10.336 -0.947 6.764 1.00 97.38 134 ASP A O 1
ATOM 984 N N . SER A 1 135 ? 9.095 -1.144 4.903 1.00 98.19 135 SER A N 1
ATOM 985 C CA . SER A 1 135 ? 8.050 -1.990 5.482 1.00 98.19 135 SER A CA 1
ATOM 986 C C . SER A 1 135 ? 7.636 -3.089 4.508 1.00 98.19 135 SER A C 1
ATOM 988 O O . SER A 1 135 ? 7.089 -2.846 3.433 1.00 98.19 135 SER A O 1
ATOM 990 N N . THR A 1 136 ? 7.885 -4.333 4.888 1.00 98.56 136 THR A N 1
ATOM 991 C CA . THR A 1 136 ? 7.595 -5.532 4.095 1.00 98.56 136 THR A CA 1
ATOM 992 C C . THR A 1 136 ? 6.238 -6.133 4.446 1.00 98.56 136 THR A C 1
ATOM 994 O O . THR A 1 136 ? 5.830 -6.144 5.609 1.00 98.56 136 THR A O 1
ATOM 997 N N . SER A 1 137 ? 5.557 -6.686 3.440 1.00 98.75 137 SER A N 1
ATOM 998 C CA . SER A 1 137 ? 4.240 -7.329 3.583 1.00 98.75 137 SER A CA 1
ATOM 999 C C . SER A 1 137 ? 3.176 -6.434 4.235 1.00 98.75 137 SER A C 1
ATOM 1001 O O . SER A 1 137 ? 2.318 -6.920 4.972 1.00 98.75 137 SER A O 1
ATOM 1003 N N . SER A 1 138 ? 3.232 -5.127 3.978 1.00 98.75 138 SER A N 1
ATOM 1004 C CA . SER A 1 138 ? 2.350 -4.135 4.599 1.00 98.75 138 SER A CA 1
ATOM 1005 C C . SER A 1 138 ? 1.422 -3.467 3.585 1.00 98.75 138 SER A C 1
ATOM 1007 O O . SER A 1 138 ? 1.694 -3.438 2.384 1.00 98.75 138 SER A O 1
ATOM 1009 N N . VAL A 1 139 ? 0.305 -2.916 4.056 1.00 98.88 139 VAL A N 1
ATOM 1010 C CA . VAL A 1 139 ? -0.705 -2.272 3.208 1.00 98.88 139 VAL A CA 1
ATOM 1011 C C . VAL A 1 139 ? -1.034 -0.875 3.723 1.00 98.88 139 VAL A C 1
ATOM 1013 O O . VAL A 1 139 ? -1.535 -0.726 4.832 1.00 98.88 139 VAL A O 1
ATOM 1016 N N . ALA A 1 140 ? -0.836 0.147 2.895 1.00 98.56 140 ALA A N 1
ATOM 1017 C CA . ALA A 1 140 ? -1.391 1.479 3.106 1.00 98.56 140 ALA A CA 1
ATOM 1018 C C . ALA A 1 140 ? -2.694 1.619 2.305 1.00 98.56 140 ALA A C 1
ATOM 1020 O O . ALA A 1 140 ? -2.677 1.621 1.074 1.00 98.56 140 ALA A O 1
ATOM 1021 N N . LEU A 1 141 ? -3.833 1.723 2.996 1.00 98.69 141 LEU A N 1
ATOM 1022 C CA . LEU A 1 141 ? -5.166 1.695 2.388 1.00 98.69 141 LEU A CA 1
ATOM 1023 C C . LEU A 1 141 ? -5.913 3.022 2.579 1.00 98.69 141 LEU A C 1
ATOM 1025 O O . LEU A 1 141 ? -6.354 3.359 3.680 1.00 98.69 141 LEU A O 1
ATOM 1029 N N . GLY A 1 142 ? -6.088 3.765 1.491 1.00 98.38 142 GLY A N 1
ATOM 1030 C CA . GLY A 1 142 ? -6.782 5.051 1.420 1.00 98.38 142 GLY A CA 1
ATOM 1031 C C . GLY A 1 142 ? -5.860 6.232 1.100 1.00 98.38 142 GLY A C 1
ATOM 1032 O O . GLY A 1 142 ? -4.644 6.149 1.217 1.00 98.38 142 GLY A O 1
ATOM 1033 N N . HIS A 1 143 ? -6.460 7.363 0.705 1.00 97.12 143 HIS A N 1
ATOM 1034 C CA . HIS A 1 143 ? -5.733 8.600 0.388 1.00 97.12 143 HIS A CA 1
ATOM 1035 C C . HIS A 1 143 ? -4.798 9.031 1.531 1.00 97.12 143 HIS A C 1
ATOM 1037 O O . HIS A 1 143 ? -5.272 9.265 2.647 1.00 97.12 143 HIS A O 1
ATOM 1043 N N . GLY A 1 144 ? -3.503 9.159 1.253 1.00 96.62 144 GLY A N 1
ATOM 1044 C CA . GLY A 1 144 ? -2.497 9.553 2.239 1.00 96.62 144 GLY A CA 1
ATOM 1045 C C . GLY A 1 144 ? -2.324 8.583 3.408 1.00 96.62 144 GLY A C 1
ATOM 1046 O O . GLY A 1 144 ? -1.821 8.989 4.449 1.00 96.62 144 GLY A O 1
ATOM 1047 N N . SER A 1 145 ? -2.782 7.330 3.291 1.00 98.00 145 SER A N 1
ATOM 1048 C CA . SER A 1 145 ? -2.464 6.306 4.290 1.00 98.00 145 SER A CA 1
ATOM 1049 C C . SER A 1 145 ? -0.981 5.960 4.245 1.00 98.00 145 SER A C 1
ATOM 1051 O O . SER A 1 145 ? -0.398 5.924 3.162 1.00 98.00 145 SER A O 1
ATOM 1053 N N . GLN A 1 146 ? -0.385 5.679 5.401 1.00 97.25 146 GLN A N 1
ATOM 1054 C CA . GLN A 1 146 ? 1.056 5.465 5.518 1.00 97.25 146 GLN A CA 1
ATOM 1055 C C . GLN A 1 146 ? 1.396 4.240 6.349 1.00 97.25 146 GLN A C 1
ATOM 1057 O O . GLN A 1 146 ? 0.723 3.958 7.340 1.00 97.25 146 GLN A O 1
ATOM 1062 N N . VAL A 1 147 ? 2.470 3.557 5.968 1.00 97.81 147 VAL A N 1
ATOM 1063 C CA . VAL A 1 147 ? 3.178 2.580 6.800 1.00 97.81 147 VAL A CA 1
ATOM 1064 C C . VAL A 1 147 ? 4.670 2.902 6.728 1.00 97.81 147 VAL A C 1
ATOM 1066 O O . VAL A 1 147 ? 5.206 3.049 5.631 1.00 97.81 147 VAL A O 1
ATOM 1069 N N . SER A 1 148 ? 5.330 3.012 7.880 1.00 95.06 148 SER A N 1
ATOM 1070 C CA . SER A 1 148 ? 6.739 3.404 7.980 1.00 95.06 148 SER A CA 1
ATOM 1071 C C . SER A 1 148 ? 7.440 2.586 9.063 1.00 95.06 148 SER A C 1
ATOM 1073 O O . SER A 1 148 ? 7.050 2.639 10.228 1.00 95.06 148 SER A O 1
ATOM 1075 N N . GLY A 1 149 ? 8.448 1.798 8.679 1.00 94.69 149 GLY A N 1
ATOM 1076 C CA . GLY A 1 149 ? 9.231 0.955 9.593 1.00 94.69 149 GLY A CA 1
ATOM 1077 C C . GLY A 1 149 ? 8.482 -0.212 10.259 1.00 94.69 149 GLY A C 1
ATOM 1078 O O . GLY A 1 149 ? 9.012 -0.815 11.194 1.00 94.69 149 GLY A O 1
ATOM 1079 N N . GLU A 1 150 ? 7.275 -0.558 9.798 1.00 95.94 150 GLU A N 1
ATOM 1080 C CA . GLU A 1 150 ? 6.435 -1.611 10.380 1.00 95.94 150 GLU A CA 1
ATOM 1081 C C . GLU A 1 150 ? 6.085 -2.692 9.347 1.00 95.94 150 GLU A C 1
ATOM 1083 O O . GLU A 1 150 ? 5.389 -2.462 8.356 1.00 95.94 150 GLU A O 1
ATOM 1088 N N . ASN A 1 151 ? 6.548 -3.919 9.598 1.00 98.38 151 ASN A N 1
ATOM 1089 C CA . ASN A 1 151 ? 6.282 -5.072 8.737 1.00 98.38 151 ASN A CA 1
ATOM 1090 C C . ASN A 1 151 ? 4.959 -5.759 9.108 1.00 98.38 151 ASN A C 1
ATOM 1092 O O . ASN A 1 151 ? 4.656 -5.911 10.290 1.00 98.38 151 ASN A O 1
ATOM 1096 N N . ASN A 1 152 ? 4.259 -6.316 8.116 1.00 98.62 152 ASN A N 1
ATOM 1097 C CA . ASN A 1 152 ? 3.038 -7.119 8.285 1.00 98.62 152 ASN A CA 1
ATOM 1098 C C . ASN A 1 152 ? 1.842 -6.359 8.890 1.00 98.62 152 ASN A C 1
ATOM 1100 O O . ASN A 1 152 ? 1.083 -6.924 9.681 1.00 98.62 152 ASN A O 1
ATOM 1104 N N . VAL A 1 153 ? 1.661 -5.087 8.527 1.00 98.56 153 VAL A N 1
ATOM 1105 C CA . VAL A 1 153 ? 0.566 -4.248 9.047 1.00 98.56 153 VAL A CA 1
ATOM 1106 C C . VAL A 1 153 ? -0.330 -3.703 7.940 1.00 98.56 153 VAL A C 1
ATOM 1108 O O . VAL A 1 153 ? 0.081 -3.560 6.790 1.00 98.56 153 VAL A O 1
ATOM 1111 N N . VAL A 1 154 ? -1.568 -3.355 8.296 1.00 98.62 154 VAL A N 1
ATOM 1112 C CA . VAL A 1 154 ? -2.488 -2.612 7.426 1.00 98.62 154 VAL A CA 1
ATOM 1113 C C . VAL A 1 154 ? -2.783 -1.268 8.076 1.00 98.62 154 VAL A C 1
ATOM 1115 O O . VAL A 1 154 ? -3.417 -1.212 9.128 1.00 98.62 154 VAL A O 1
ATOM 1118 N N . SER A 1 155 ? -2.361 -0.184 7.435 1.00 97.81 155 SER A N 1
ATOM 1119 C CA . SER A 1 155 ? -2.698 1.170 7.850 1.00 97.81 155 SER A CA 1
ATOM 1120 C C . SER A 1 155 ? -3.888 1.705 7.068 1.00 97.81 155 SER A C 1
ATOM 1122 O O . SER A 1 155 ? -3.935 1.668 5.837 1.00 97.81 155 SER A O 1
ATOM 1124 N N . VAL A 1 156 ? -4.848 2.255 7.805 1.00 98.00 156 VAL A N 1
ATOM 1125 C CA . VAL A 1 156 ? -6.024 2.944 7.262 1.00 98.00 156 VAL A CA 1
ATOM 1126 C C . VAL A 1 156 ? -5.961 4.450 7.508 1.00 98.00 156 VAL A C 1
ATOM 1128 O O . VAL A 1 156 ? -6.994 5.114 7.452 1.00 98.00 156 VAL A O 1
ATOM 1131 N N . GLY A 1 157 ? -4.792 5.019 7.799 1.00 96.31 157 GLY A N 1
ATOM 1132 C CA . GLY A 1 157 ? -4.615 6.439 8.121 1.00 96.31 157 GLY A CA 1
ATOM 1133 C C . GLY A 1 157 ? -3.189 6.920 7.868 1.00 96.31 157 GLY A C 1
ATOM 1134 O O . GLY A 1 157 ? -2.311 6.127 7.541 1.00 96.31 157 GLY A O 1
ATOM 1135 N N . ALA A 1 158 ? -2.962 8.226 7.984 1.00 93.69 158 ALA A N 1
ATOM 1136 C CA . ALA A 1 158 ? -1.629 8.806 7.812 1.00 93.69 158 ALA A CA 1
ATOM 1137 C C . ALA A 1 158 ? -0.698 8.555 9.013 1.00 93.69 158 ALA A C 1
ATOM 1139 O O . ALA A 1 158 ? 0.505 8.783 8.896 1.00 93.69 158 ALA A O 1
ATOM 1140 N N . GLY A 1 159 ? -1.250 8.083 10.137 1.00 88.88 159 GLY A N 1
ATOM 1141 C CA . GLY A 1 159 ? -0.558 8.043 11.420 1.00 88.88 159 GLY A CA 1
ATOM 1142 C C . GLY A 1 159 ? -0.509 9.425 12.083 1.00 88.88 159 GLY A C 1
ATOM 1143 O O . GLY A 1 159 ? -0.996 10.401 11.505 1.00 88.88 159 GLY A O 1
ATOM 1144 N N . PRO A 1 160 ? 0.026 9.514 13.312 1.00 86.06 160 PRO A N 1
ATOM 1145 C CA . PRO A 1 160 ? 0.276 10.796 13.964 1.00 86.06 160 PRO A CA 1
ATOM 1146 C C . PRO A 1 160 ? 1.318 11.623 13.193 1.00 86.06 160 PRO A C 1
ATOM 1148 O O . PRO A 1 160 ? 2.059 11.098 12.357 1.00 86.06 160 PRO A O 1
ATOM 1151 N N . GLU A 1 161 ? 1.415 12.915 13.505 1.00 82.69 161 GLU A N 1
ATOM 1152 C CA . GLU A 1 161 ? 2.474 13.783 12.980 1.00 82.69 161 GLU A CA 1
ATOM 1153 C C . GLU A 1 161 ? 3.867 13.137 13.147 1.00 82.69 161 GLU A C 1
ATOM 1155 O O . GLU A 1 161 ? 4.241 12.694 14.234 1.00 82.69 161 GLU A O 1
ATOM 1160 N N . GLY A 1 162 ? 4.628 13.056 12.050 1.00 79.31 162 GLY A N 1
ATOM 1161 C CA . GLY A 1 162 ? 5.963 12.447 12.024 1.00 79.31 162 GLY A CA 1
ATOM 1162 C C . GLY A 1 162 ? 6.002 10.922 11.854 1.00 79.31 162 GLY A C 1
ATOM 1163 O O . GLY A 1 162 ? 7.095 10.366 11.801 1.00 79.31 162 GLY A O 1
ATOM 1164 N N . TYR A 1 163 ? 4.856 10.239 11.734 1.00 81.38 163 TYR A N 1
ATOM 1165 C CA . TYR A 1 163 ? 4.815 8.799 11.429 1.00 81.38 163 TYR A CA 1
ATOM 1166 C C . TYR A 1 163 ? 5.338 8.477 10.018 1.00 81.38 163 TYR A C 1
ATOM 1168 O O . TYR A 1 163 ? 5.935 7.431 9.787 1.00 81.38 163 TYR A O 1
ATOM 1176 N N . GLY A 1 164 ? 5.155 9.405 9.081 1.00 80.19 164 GLY A N 1
ATOM 1177 C CA . GLY A 1 164 ? 5.654 9.336 7.712 1.00 80.19 164 GLY A CA 1
ATOM 1178 C C . GLY A 1 164 ? 5.668 10.724 7.077 1.00 80.19 164 GLY A C 1
ATOM 1179 O O . GLY A 1 164 ? 5.743 11.737 7.775 1.00 80.19 164 GLY A O 1
ATOM 1180 N N . GLU A 1 165 ? 5.543 10.787 5.756 1.00 79.38 165 GLU A N 1
ATOM 1181 C CA . GLU A 1 165 ? 5.408 12.043 5.022 1.00 79.38 165 GLU A CA 1
ATOM 1182 C C . GLU A 1 165 ? 4.014 12.651 5.228 1.00 79.38 165 GLU A C 1
ATOM 1184 O O . GLU A 1 165 ? 2.981 12.043 4.951 1.00 79.38 165 GLU A O 1
ATOM 1189 N N . SER A 1 166 ? 3.955 13.884 5.725 1.00 76.25 166 SER A N 1
ATOM 1190 C CA . SER A 1 166 ? 2.679 14.564 5.948 1.00 76.25 166 SER A CA 1
ATOM 1191 C C . SER A 1 166 ? 1.959 14.847 4.627 1.00 76.25 166 SER A C 1
ATOM 1193 O O . SER A 1 166 ? 2.333 15.747 3.875 1.00 76.25 166 SER A O 1
ATOM 1195 N N . VAL A 1 167 ? 0.855 14.142 4.379 1.00 85.31 167 VAL A N 1
ATOM 1196 C CA . VAL A 1 167 ? -0.019 14.392 3.227 1.00 85.31 167 VAL A CA 1
ATOM 1197 C C . VAL A 1 167 ? -1.121 15.375 3.614 1.00 85.31 167 VAL A C 1
ATOM 1199 O O . VAL A 1 167 ? -1.988 15.092 4.446 1.00 85.31 167 VAL A O 1
ATOM 1202 N N . LYS A 1 168 ? -1.135 16.549 2.975 1.00 87.12 168 LYS A N 1
ATOM 1203 C CA . LYS A 1 168 ? -2.154 17.577 3.225 1.00 87.12 168 LYS A CA 1
ATOM 1204 C C . LYS A 1 168 ? -3.564 17.024 2.985 1.00 87.12 168 LYS A C 1
ATOM 1206 O O . LYS A 1 168 ? -3.900 16.597 1.886 1.00 87.12 168 LYS A O 1
ATOM 1211 N N . GLY A 1 169 ? -4.416 17.117 4.005 1.00 88.19 169 GLY A N 1
ATOM 1212 C CA . GLY A 1 169 ? -5.815 16.683 3.932 1.00 88.19 169 GLY A CA 1
ATOM 1213 C C . GLY A 1 169 ? -6.026 15.177 4.115 1.00 88.19 169 GLY A C 1
ATOM 1214 O O . GLY A 1 169 ? -7.171 14.725 4.063 1.00 88.19 169 GLY A O 1
ATOM 1215 N N . ALA A 1 170 ? -4.970 14.394 4.349 1.00 93.31 170 ALA A N 1
ATOM 1216 C CA . ALA A 1 170 ? -5.113 13.010 4.773 1.00 93.31 170 ALA A CA 1
ATOM 1217 C C . ALA A 1 170 ? -5.445 12.947 6.276 1.00 93.31 170 ALA A C 1
ATOM 1219 O O . ALA A 1 170 ? -4.830 13.660 7.068 1.00 93.31 170 ALA A O 1
ATOM 1220 N N . PRO A 1 171 ? -6.426 12.129 6.693 1.00 94.12 171 PRO A N 1
ATOM 1221 C CA . PRO A 1 171 ? -6.726 11.957 8.105 1.00 94.12 171 PRO A CA 1
ATOM 1222 C C . PRO A 1 171 ? -5.672 11.067 8.779 1.00 94.12 171 PRO A C 1
ATOM 1224 O O . PRO A 1 171 ? -5.303 10.022 8.238 1.00 94.12 171 PRO A O 1
ATOM 1227 N N . GLU A 1 172 ? -5.249 11.437 9.990 1.00 94.31 172 GLU A N 1
ATOM 1228 C CA . GLU A 1 172 ? -4.334 10.627 10.813 1.00 94.31 172 GLU A CA 1
ATOM 1229 C C . GLU A 1 172 ? -4.895 9.220 11.058 1.00 94.31 172 GLU A C 1
ATOM 1231 O O . GLU A 1 172 ? -4.187 8.222 10.936 1.00 94.31 172 GLU A O 1
ATOM 1236 N N . THR A 1 173 ? -6.201 9.134 11.339 1.00 96.19 173 THR A N 1
ATOM 1237 C CA . THR A 1 173 ? -6.927 7.882 11.580 1.00 96.19 173 THR A CA 1
ATOM 1238 C C . THR A 1 173 ? -8.258 7.851 10.831 1.00 96.19 173 THR A C 1
ATOM 1240 O O . THR A 1 173 ? -8.850 8.883 10.509 1.00 96.19 173 THR A O 1
ATOM 1243 N N . ARG A 1 174 ? -8.769 6.645 10.564 1.00 97.38 174 ARG A N 1
ATOM 1244 C CA . ARG A 1 174 ? -10.113 6.432 10.011 1.00 97.38 174 ARG A CA 1
ATOM 1245 C C . ARG A 1 174 ? -10.909 5.495 10.901 1.00 97.38 174 ARG A C 1
ATOM 1247 O O . ARG A 1 174 ? -10.375 4.543 11.460 1.00 97.38 174 ARG A O 1
ATOM 1254 N N . ARG A 1 175 ? -12.220 5.728 10.972 1.00 98.12 175 ARG A N 1
ATOM 1255 C CA . ARG A 1 175 ? -13.145 4.712 11.483 1.00 98.12 175 ARG A CA 1
ATOM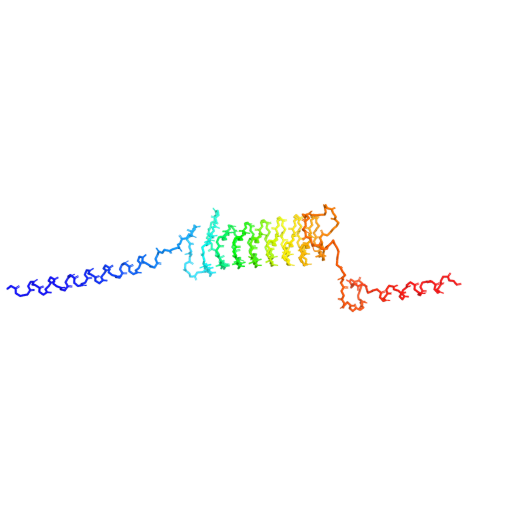 1256 C C . ARG A 1 175 ? -13.274 3.597 10.452 1.00 98.12 175 ARG A C 1
ATOM 1258 O O . ARG A 1 175 ? -13.463 3.879 9.270 1.00 98.12 175 ARG A O 1
ATOM 1265 N N . ILE A 1 176 ? -13.267 2.358 10.923 1.00 98.19 176 ILE A N 1
ATOM 1266 C CA . ILE A 1 176 ? -13.641 1.187 10.131 1.00 98.19 176 ILE A CA 1
ATOM 1267 C C . ILE A 1 176 ? -15.098 0.874 10.483 1.00 98.19 176 ILE A C 1
ATOM 1269 O O . ILE A 1 176 ? -15.426 0.646 11.646 1.00 98.19 176 ILE A O 1
ATOM 1273 N N . ILE A 1 177 ? -15.993 0.965 9.501 1.00 98.31 177 ILE A N 1
ATOM 1274 C CA . ILE A 1 177 ? -17.444 0.817 9.690 1.00 98.31 177 ILE A CA 1
ATOM 1275 C C . ILE A 1 177 ? -17.955 -0.442 8.991 1.00 98.31 177 ILE A C 1
ATOM 1277 O O . ILE A 1 177 ? -17.276 -0.984 8.125 1.00 98.31 177 ILE A O 1
ATOM 1281 N N . ASN A 1 178 ? -19.175 -0.867 9.335 1.00 97.94 178 ASN A N 1
ATOM 1282 C CA . ASN A 1 178 ? -19.813 -2.078 8.799 1.00 97.94 178 ASN A CA 1
ATOM 1283 C C . ASN A 1 178 ? -19.022 -3.362 9.104 1.00 97.94 178 ASN A C 1
ATOM 1285 O O . ASN A 1 178 ? -18.964 -4.278 8.288 1.00 97.94 178 ASN A O 1
ATOM 1289 N N . VAL A 1 179 ? -18.417 -3.413 10.291 1.00 98.31 179 VAL A N 1
ATOM 1290 C CA . VAL A 1 179 ? -17.724 -4.593 10.812 1.00 98.31 179 VAL A CA 1
ATOM 1291 C C . VAL A 1 179 ? -18.742 -5.431 11.579 1.00 98.31 179 VAL A C 1
ATOM 1293 O O . VAL A 1 179 ? -19.372 -4.927 12.509 1.00 98.31 179 VAL A O 1
ATOM 1296 N N . SER A 1 180 ? -18.944 -6.678 11.158 1.00 98.44 180 SER A N 1
ATOM 1297 C CA . SER A 1 180 ? -19.729 -7.655 11.918 1.00 98.44 180 SER A CA 1
ATOM 1298 C C . SER A 1 180 ? -18.977 -8.094 13.172 1.00 98.44 180 SER A C 1
ATOM 1300 O O . SER A 1 180 ? -17.751 -8.036 13.205 1.00 98.44 18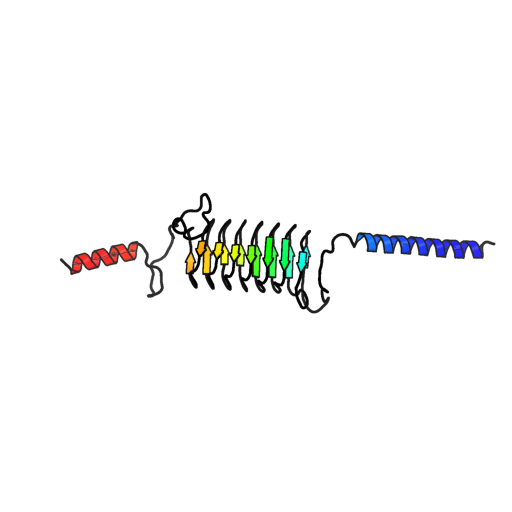0 SER A O 1
ATOM 1302 N N . ASP A 1 181 ? -19.716 -8.555 14.178 1.00 98.56 181 ASP A N 1
ATOM 1303 C CA . ASP A 1 181 ? -19.144 -9.075 15.419 1.00 98.56 181 ASP A CA 1
ATOM 1304 C C . ASP A 1 181 ? -18.117 -10.180 15.148 1.00 98.56 181 ASP A C 1
ATOM 1306 O O . ASP A 1 181 ? -18.379 -11.121 14.392 1.00 98.56 181 ASP A O 1
ATOM 1310 N N . GLY A 1 182 ? -16.944 -10.046 15.769 1.00 98.50 182 GLY A N 1
ATOM 1311 C CA . GLY A 1 182 ? -15.878 -11.033 15.681 1.00 98.50 182 GLY A CA 1
ATOM 1312 C C . GLY A 1 182 ? -16.281 -12.330 16.376 1.00 98.50 182 GLY A C 1
ATOM 1313 O O . GLY A 1 182 ? -16.941 -12.306 17.416 1.00 98.50 182 GLY A O 1
ATOM 1314 N N . VAL A 1 183 ? -15.896 -13.468 15.806 1.00 98.19 183 VAL A N 1
ATOM 1315 C CA . VAL A 1 183 ? -16.232 -14.797 16.345 1.00 98.19 183 VAL A CA 1
ATOM 1316 C C . VAL A 1 183 ? -14.975 -15.546 16.773 1.00 98.19 183 VAL A C 1
ATOM 1318 O O . VAL A 1 183 ? -14.997 -16.262 17.772 1.00 98.19 183 VAL A O 1
ATOM 1321 N N . LYS A 1 184 ? -13.883 -15.400 16.023 1.00 98.38 184 LYS A N 1
ATOM 1322 C CA . LYS A 1 184 ? -12.585 -16.005 16.329 1.00 98.38 184 LYS A CA 1
ATOM 1323 C C . LYS A 1 184 ? -11.715 -15.047 17.130 1.00 98.38 184 LYS A C 1
ATOM 1325 O O . LYS A 1 184 ? -11.851 -13.834 17.019 1.00 98.38 184 LYS A O 1
ATOM 1330 N N . ASP A 1 185 ? -10.723 -15.607 17.813 1.00 98.12 185 ASP A N 1
ATOM 1331 C CA . ASP A 1 185 ? -9.742 -14.848 18.599 1.00 98.12 185 ASP A CA 1
ATOM 1332 C C . ASP A 1 185 ? -8.950 -13.819 17.771 1.00 98.12 185 ASP A C 1
ATOM 1334 O O . ASP A 1 185 ? -8.437 -12.847 18.316 1.00 98.12 185 ASP A O 1
ATOM 1338 N N . SER A 1 186 ? -8.839 -14.027 16.455 1.00 97.62 186 SER A N 1
ATOM 1339 C CA . SER A 1 186 ? -8.139 -13.133 15.525 1.00 97.62 186 SER A CA 1
ATOM 1340 C C . SER A 1 186 ? -9.052 -12.137 14.804 1.00 97.62 186 SER A C 1
ATOM 1342 O O . SER A 1 186 ? -8.571 -11.392 13.950 1.00 97.62 186 SER A O 1
ATOM 1344 N N . ASP A 1 187 ? -10.360 -12.162 15.062 1.00 98.50 187 ASP A N 1
ATOM 1345 C CA . ASP A 1 187 ? -11.295 -11.232 14.433 1.00 98.50 187 ASP A CA 1
ATOM 1346 C C . ASP A 1 187 ? -11.266 -9.880 15.162 1.00 98.50 187 ASP A C 1
ATOM 1348 O O . ASP A 1 187 ? -11.029 -9.796 16.368 1.00 98.50 187 ASP A O 1
ATOM 1352 N N . ALA A 1 188 ? -11.542 -8.796 14.436 1.00 98.12 188 ALA A N 1
ATOM 1353 C CA . ALA A 1 188 ? -11.714 -7.492 15.064 1.00 98.12 188 ALA A CA 1
ATOM 1354 C C . ALA A 1 188 ? -12.974 -7.492 15.947 1.00 98.12 188 ALA A C 1
ATOM 1356 O O . ALA A 1 188 ? -14.062 -7.828 15.481 1.00 98.12 188 ALA A O 1
ATOM 1357 N N . ALA A 1 189 ? -12.845 -7.064 17.203 1.00 98.06 189 ALA A N 1
ATOM 1358 C CA . ALA A 1 189 ? -13.996 -6.851 18.073 1.00 98.06 189 ALA A CA 1
ATOM 1359 C C . ALA A 1 189 ? -14.755 -5.580 17.663 1.00 98.06 189 ALA A C 1
ATOM 1361 O O . ALA A 1 189 ? -14.155 -4.523 17.436 1.00 98.06 189 ALA A O 1
ATOM 1362 N N . THR A 1 190 ? -16.084 -5.648 17.606 1.00 98.44 190 THR A N 1
ATOM 1363 C CA . THR A 1 190 ? -16.908 -4.450 17.395 1.00 98.44 190 THR A CA 1
ATOM 1364 C C . THR A 1 190 ? -17.058 -3.656 18.690 1.00 98.44 190 THR A C 1
ATOM 1366 O O . THR A 1 190 ? -16.922 -4.176 19.801 1.00 98.44 190 THR A O 1
ATOM 1369 N N . LYS A 1 191 ? -17.434 -2.375 18.566 1.00 98.00 191 LYS A N 1
ATOM 1370 C CA . LYS A 1 191 ? -17.783 -1.560 19.739 1.00 98.00 191 LYS A CA 1
ATOM 1371 C C . LYS A 1 191 ? -18.920 -2.197 20.556 1.00 98.00 191 LYS A C 1
ATOM 1373 O O . LYS A 1 191 ? -18.878 -2.141 21.777 1.00 98.00 191 LYS A O 1
ATOM 1378 N N . GLY A 1 192 ? -19.902 -2.823 19.899 1.00 98.12 192 GLY A N 1
ATOM 1379 C CA . GLY A 1 192 ? -21.025 -3.481 20.576 1.00 98.12 192 GLY A CA 1
ATOM 1380 C C . GLY A 1 192 ? -20.584 -4.654 21.456 1.00 98.12 192 GLY A C 1
ATOM 1381 O O . GLY A 1 192 ? -21.023 -4.758 22.599 1.00 98.12 192 GLY A O 1
ATOM 1382 N N . GLN A 1 193 ? -19.660 -5.489 20.971 1.00 98.19 193 GLN A N 1
ATOM 1383 C CA . GLN A 1 193 ? -19.078 -6.572 21.772 1.00 98.19 193 GLN A CA 1
ATOM 1384 C C . GLN A 1 193 ? -18.317 -6.039 22.989 1.00 98.19 193 GLN A C 1
ATOM 1386 O O . GLN A 1 193 ? -18.476 -6.563 24.091 1.00 98.19 193 GLN A O 1
ATOM 1391 N N . MET A 1 194 ? -17.533 -4.971 22.806 1.00 97.56 194 MET A N 1
ATOM 1392 C CA . MET A 1 194 ? -16.795 -4.332 23.896 1.00 97.56 194 MET A CA 1
ATOM 1393 C C . MET A 1 194 ? -17.737 -3.747 24.960 1.00 97.56 194 MET A C 1
ATOM 1395 O O . MET A 1 194 ? -17.543 -4.002 26.147 1.00 97.56 194 MET A O 1
ATOM 1399 N N . ASP A 1 195 ? -18.767 -2.999 24.549 1.00 97.75 195 ASP A N 1
ATOM 1400 C CA . ASP A 1 195 ? -19.739 -2.395 25.470 1.00 97.75 195 ASP A CA 1
ATOM 1401 C C . ASP A 1 195 ? -20.458 -3.477 26.307 1.00 97.75 195 ASP A C 1
ATOM 1403 O O . ASP A 1 195 ? -20.599 -3.327 27.523 1.00 97.75 195 ASP A O 1
ATOM 1407 N N . ASN A 1 196 ? -20.852 -4.595 25.681 1.00 97.06 196 ASN A N 1
ATOM 1408 C CA . ASN A 1 196 ? -21.491 -5.725 26.365 1.00 97.06 196 ASN A CA 1
ATOM 1409 C C . ASN A 1 196 ? -20.545 -6.411 27.362 1.00 97.06 196 ASN A C 1
ATOM 1411 O O . ASN A 1 196 ? -20.934 -6.662 28.501 1.00 97.06 196 ASN A O 1
ATOM 1415 N N . ALA A 1 197 ? -19.293 -6.665 26.967 1.00 96.38 197 ALA A N 1
ATOM 1416 C CA . ALA A 1 197 ? -18.299 -7.288 27.842 1.00 96.38 197 ALA A CA 1
ATOM 1417 C C . ALA A 1 197 ? -18.008 -6.433 29.089 1.00 96.38 197 ALA A C 1
ATOM 1419 O O . ALA A 1 197 ? -17.883 -6.964 30.194 1.00 96.38 197 ALA A O 1
ATOM 1420 N N . ILE A 1 198 ? -17.949 -5.105 28.932 1.00 96.56 198 ILE A N 1
ATOM 1421 C CA . ILE A 1 198 ? -17.773 -4.169 30.052 1.00 96.56 198 ILE A CA 1
ATOM 1422 C C . ILE A 1 198 ? -19.000 -4.192 30.971 1.00 96.56 198 ILE A C 1
ATOM 1424 O O . ILE A 1 198 ? -18.845 -4.259 32.192 1.00 96.56 198 ILE A O 1
ATOM 1428 N N . ALA A 1 199 ? -20.213 -4.165 30.411 1.00 95.44 199 ALA A N 1
ATOM 1429 C CA . ALA A 1 199 ? -21.445 -4.226 31.196 1.00 95.44 199 ALA A CA 1
ATOM 1430 C C . ALA A 1 199 ? -21.541 -5.523 32.021 1.00 95.44 199 ALA A C 1
ATOM 1432 O O . ALA A 1 199 ? -21.895 -5.482 33.204 1.00 95.44 199 ALA A O 1
ATOM 1433 N N . ASP A 1 200 ? -21.169 -6.660 31.430 1.00 95.56 200 ASP A N 1
ATOM 1434 C CA . ASP A 1 200 ? -21.120 -7.945 32.127 1.00 95.56 200 ASP A CA 1
ATOM 1435 C C . ASP A 1 200 ? -20.060 -7.975 33.231 1.00 95.56 200 ASP A C 1
ATOM 1437 O O . ASP A 1 200 ? -20.347 -8.445 34.335 1.00 95.56 200 ASP A O 1
ATOM 1441 N N . ALA A 1 201 ? -18.865 -7.429 32.984 1.00 94.50 201 ALA A N 1
ATOM 1442 C CA . ALA A 1 201 ? -17.808 -7.354 33.991 1.00 94.50 201 ALA A CA 1
ATOM 1443 C C . ALA A 1 201 ? -18.232 -6.518 35.211 1.00 94.50 201 ALA A C 1
ATOM 1445 O O . ALA A 1 201 ? -18.047 -6.951 36.350 1.00 94.50 201 ALA A O 1
ATOM 1446 N N . VAL A 1 202 ? -18.862 -5.359 34.984 1.00 93.94 202 VAL A N 1
ATOM 1447 C CA . VAL A 1 202 ? -19.371 -4.494 36.062 1.00 93.94 202 VAL A CA 1
ATOM 1448 C C . VAL A 1 202 ? -20.428 -5.224 36.892 1.00 93.94 202 VAL A C 1
ATOM 1450 O O . VAL A 1 202 ? -20.342 -5.214 38.120 1.00 93.94 202 VAL A O 1
ATOM 1453 N N . ARG A 1 203 ? -21.374 -5.919 36.245 1.00 90.25 203 ARG A N 1
ATOM 1454 C CA . ARG A 1 203 ? -22.441 -6.681 36.920 1.00 90.25 203 ARG A CA 1
ATOM 1455 C C . ARG A 1 203 ? -21.915 -7.821 37.794 1.00 90.25 203 ARG A C 1
ATOM 1457 O O . ARG A 1 203 ? -22.556 -8.160 38.778 1.00 90.25 203 ARG A O 1
ATOM 1464 N N . VAL A 1 204 ? -20.803 -8.450 37.420 1.00 81.75 204 VAL A N 1
ATOM 1465 C CA . VAL A 1 204 ? -20.211 -9.559 38.192 1.00 81.75 204 VAL A CA 1
ATOM 1466 C C . VAL A 1 204 ? -19.351 -9.049 39.359 1.00 81.75 204 VAL A C 1
ATOM 1468 O O . VAL A 1 204 ? -19.106 -9.790 40.307 1.00 81.75 204 VAL A O 1
ATOM 1471 N N . SER A 1 205 ? -18.901 -7.792 39.307 1.00 76.06 205 SER A N 1
ATOM 1472 C CA . SER A 1 205 ? -18.028 -7.179 40.321 1.00 76.06 205 SER A CA 1
ATOM 1473 C C . SER A 1 205 ? -18.741 -6.419 41.450 1.00 76.06 205 SER A C 1
ATOM 1475 O O . SER A 1 205 ? -18.078 -6.045 42.418 1.00 76.06 205 SER A O 1
ATOM 1477 N N . GLY A 1 206 ? -20.049 -6.166 41.323 1.00 60.91 206 GLY A N 1
ATOM 1478 C CA . GLY A 1 206 ? -20.882 -5.478 42.321 1.00 60.91 206 GLY A CA 1
ATOM 1479 C C . GLY A 1 206 ? -21.890 -6.412 42.967 1.00 60.91 206 GLY A C 1
ATOM 1480 O O . GLY A 1 206 ? -22.103 -6.264 44.190 1.00 60.91 206 GLY A O 1
#

Organism: Escherichia coli (NCBI:txid562)

InterPro domains:
  IPR011049 Serralysin-like metalloprotease, C-terminal [G3DSA:2.150.10.10] (10-199)
  IPR011049 Serralysin-like metalloprotease, C-terminal [SSF101967] (66-197)

Radius of gyration: 28.1 Å; chains: 1; bounding box: 44×34×122 Å

pLDDT: mean 85.38, std 18.13, range [39.44, 98.88]

Secondary structure (DSSP, 8-state):
-HHHHHHHHHHHHHHHHHHHHHHHHHTT-S---EES---TTTS--EEESS-EEE-SSS---S-EEESSS-EEES--S-EEESSS-EEES-TT-EEESSS-EEES-TT-EEESTT-EEES-TT-EEESTT-EEES-SS-EEESTT-EEES-SS-EE-S--STTSS---TT--S-----SPPPP-STTSPPPHHHHHHHHHHHHHHH-

Sequence (206 aa):
MLKRRDAFLKKSALAVSMALLLSAQAQAQAQDILIGPIQPGDHSSFLFGNSVAGRSSGDIRNVWLIGDDSFLLDSNRTVLLGNNSFVLGSPGSVSLGHDALIADSEWGTVAGKEASLISSRQSSAIGAFSSVQDSTSSVALGHGSQVSGENNVVSVGAGPEGYGESVKGAPETRRIINVSDGVKDSDAATKGQMDNAIADAVRVSG

Foldseek 3Di:
DVVVVVVVVVVVVVVVVVVVVVVVVVVVDDADQEDFDPDPDDADEDEAEREYAEEPDDHAGLEYAYEYCEYHYNAHVEYAHYYVEYHECAHVEYHAEYCEYEYCAHVEYEHEAPEYEYVEHCEYAHEHCGYEYVEYVEYQHYHCGYHYVYYNYYTPFNAPPPRDDDDPPTHNHDDDPPADADDDPPGDHDPVNVVVVVVVVVVVVD